Protein AF-0000000069623249 (afdb_homodimer)

pLDDT: mean 71.31, std 28.87, range [22.83, 97.88]

Organism: Araneus ventricosus (NCBI:txid182803)

Structure (mmCIF, N/CA/C/O backbone):
data_AF-0000000069623249-model_v1
#
loop_
_entity.id
_entity.type
_entity.pdbx_description
1 polymer 'Uncharacterized protein'
#
loop_
_atom_site.group_PDB
_atom_site.id
_atom_site.type_symbol
_atom_site.label_atom_id
_atom_site.label_alt_id
_atom_site.label_comp_id
_atom_site.label_asym_id
_atom_site.label_entity_id
_atom_site.label_seq_id
_atom_site.pdbx_PDB_ins_code
_atom_site.Cartn_x
_atom_site.Cartn_y
_atom_site.Cartn_z
_atom_site.occupancy
_atom_site.B_iso_or_equiv
_atom_site.auth_seq_id
_atom_site.auth_comp_id
_atom_site.auth_asym_id
_atom_site.auth_atom_id
_atom_site.pdbx_PDB_model_num
ATOM 1 N N . MET A 1 1 ? 55.562 1.854 -40.156 1 31.22 1 MET A N 1
ATOM 2 C CA . MET A 1 1 ? 55.094 2.484 -38.906 1 31.22 1 MET A CA 1
ATOM 3 C C . MET A 1 1 ? 53.625 2.162 -38.656 1 31.22 1 MET A C 1
ATOM 5 O O . MET A 1 1 ? 52.75 2.725 -39.312 1 31.22 1 MET A O 1
ATOM 9 N N . GLU A 1 2 ? 53.281 0.842 -38.469 1 30.73 2 GLU A N 1
ATOM 10 C CA . GLU A 1 2 ? 52.031 0.085 -38.375 1 30.73 2 GLU A CA 1
ATOM 11 C C . GLU A 1 2 ? 51.25 0.444 -37.125 1 30.73 2 GLU A C 1
ATOM 13 O O . GLU A 1 2 ? 51.781 0.437 -36.031 1 30.73 2 GLU A O 1
ATOM 18 N N . ASN A 1 3 ? 50.312 1.467 -37.281 1 35.5 3 ASN A N 1
ATOM 19 C CA . ASN A 1 3 ? 49.312 2 -36.344 1 35.5 3 ASN A CA 1
ATOM 20 C C . ASN A 1 3 ? 48.5 0.886 -35.688 1 35.5 3 ASN A C 1
ATOM 22 O O . ASN A 1 3 ? 47.719 0.195 -36.375 1 35.5 3 ASN A O 1
ATOM 26 N N . ASP A 1 4 ? 49.125 0.15 -34.781 1 32.22 4 ASP A N 1
ATOM 27 C CA . ASP A 1 4 ? 48.562 -0.946 -34 1 32.22 4 ASP A CA 1
ATOM 28 C C . ASP A 1 4 ? 47.25 -0.519 -33.312 1 32.22 4 ASP A C 1
ATOM 30 O O . ASP A 1 4 ? 47.094 0.647 -32.938 1 32.22 4 ASP A O 1
ATOM 34 N N . SER A 1 5 ? 46.219 -1.369 -33.406 1 32.59 5 SER A N 1
ATOM 35 C CA . SER A 1 5 ? 44.812 -1.66 -33.125 1 32.59 5 SER A CA 1
ATOM 36 C C . SER A 1 5 ? 44.531 -1.728 -31.625 1 32.59 5 SER A C 1
ATOM 38 O O . SER A 1 5 ? 44.781 -2.752 -31 1 32.59 5 SER A O 1
ATOM 40 N N . PHE A 1 6 ? 45.062 -0.836 -30.812 1 35.41 6 PHE A N 1
ATOM 41 C CA . PHE A 1 6 ? 44.875 -1.087 -29.375 1 35.41 6 PHE A CA 1
ATOM 42 C C . PHE A 1 6 ? 43.406 -1.056 -29.016 1 35.41 6 PHE A C 1
ATOM 44 O O . PHE A 1 6 ? 42.812 0.019 -28.906 1 35.41 6 PHE A O 1
ATOM 51 N N . ASP A 1 7 ? 42.531 -1.895 -29.609 1 31.66 7 ASP A N 1
ATOM 52 C CA . ASP A 1 7 ? 41.125 -1.853 -29.281 1 31.66 7 ASP A CA 1
ATOM 53 C C . ASP A 1 7 ? 40.875 -2.297 -27.844 1 31.66 7 ASP A C 1
ATOM 55 O O . ASP A 1 7 ? 40.719 -3.492 -27.562 1 31.66 7 ASP A O 1
ATOM 59 N N . SER A 1 8 ? 41.719 -2.043 -26.844 1 31.53 8 SER A N 1
ATOM 60 C CA . SER A 1 8 ? 41.5 -2.648 -25.547 1 31.53 8 SER A CA 1
ATOM 61 C C . SER A 1 8 ? 40.125 -2.24 -25 1 31.53 8 SER A C 1
ATOM 63 O O . SER A 1 8 ? 39.875 -1.061 -24.734 1 31.53 8 SER A O 1
ATOM 65 N N . SER A 1 9 ? 39.125 -3.004 -25.422 1 29.2 9 SER A N 1
ATOM 66 C CA . SER A 1 9 ? 37.75 -2.971 -24.953 1 29.2 9 SER A CA 1
ATOM 67 C C . SER A 1 9 ? 37.656 -3.121 -23.438 1 29.2 9 SER A C 1
ATOM 69 O O . SER A 1 9 ? 37.969 -4.188 -22.891 1 29.2 9 SER A O 1
ATOM 71 N N . ASN A 1 10 ? 38.188 -2.189 -22.688 1 29.73 10 ASN A N 1
ATOM 72 C CA . ASN A 1 10 ? 38.094 -2.146 -21.219 1 29.73 10 ASN A CA 1
ATOM 73 C C . ASN A 1 10 ? 36.688 -2.459 -20.75 1 29.73 10 ASN A C 1
ATOM 75 O O . ASN A 1 10 ? 35.781 -1.618 -20.859 1 29.73 10 ASN A O 1
ATOM 79 N N . THR A 1 11 ? 36.281 -3.723 -20.922 1 24.5 11 THR A N 1
ATOM 80 C CA . THR A 1 11 ? 35.062 -4.25 -20.375 1 24.5 11 THR A CA 1
ATOM 81 C C . THR A 1 11 ? 34.969 -3.961 -18.875 1 24.5 11 THR A C 1
ATOM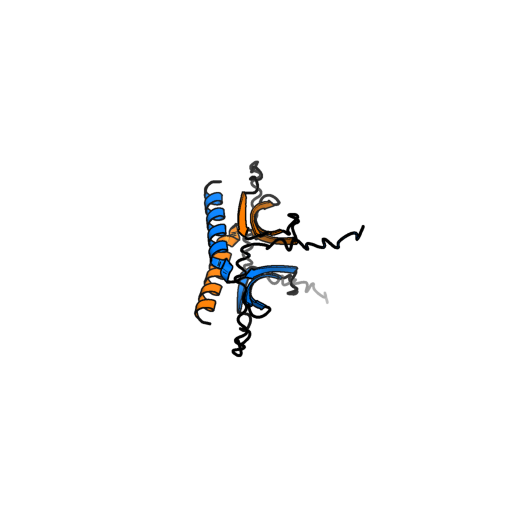 83 O O . THR A 1 11 ? 35.812 -4.426 -18.094 1 24.5 11 THR A O 1
ATOM 86 N N . LYS A 1 12 ? 34.75 -2.705 -18.5 1 28.58 12 LYS A N 1
ATOM 87 C CA . LYS A 1 12 ? 34.5 -2.389 -17.094 1 28.58 12 LYS A CA 1
ATOM 88 C C . LYS A 1 12 ? 33.719 -3.512 -16.422 1 28.58 12 LYS A C 1
ATOM 90 O O . LYS A 1 12 ? 32.625 -3.889 -16.875 1 28.58 12 LYS A O 1
ATOM 95 N N . LYS A 1 13 ? 34.375 -4.504 -15.875 1 25.48 13 LYS A N 1
ATOM 96 C CA . LYS A 1 13 ? 33.875 -5.617 -15.078 1 25.48 13 LYS A CA 1
ATOM 97 C C . LYS A 1 13 ? 32.906 -5.133 -14.023 1 25.48 13 LYS A C 1
ATOM 99 O O . LYS A 1 13 ? 33.25 -4.336 -13.148 1 25.48 13 LYS A O 1
ATOM 104 N N . ARG A 1 14 ? 31.812 -4.738 -14.492 1 25.59 14 ARG A N 1
ATOM 105 C CA . ARG A 1 14 ? 30.734 -4.332 -13.586 1 25.59 14 ARG A CA 1
ATOM 106 C C . ARG A 1 14 ? 30.562 -5.34 -12.461 1 25.59 14 ARG A C 1
ATOM 108 O O . ARG A 1 14 ? 30.469 -6.547 -12.703 1 25.59 14 ARG A O 1
ATOM 115 N N . LYS A 1 15 ? 31.172 -5.043 -11.414 1 24.05 15 LYS A N 1
ATOM 116 C CA . LYS A 1 15 ? 31.188 -5.82 -10.172 1 24.05 15 LYS A CA 1
ATOM 117 C C . LYS A 1 15 ? 29.844 -6.492 -9.922 1 24.05 15 LYS A C 1
ATOM 119 O O . LYS A 1 15 ? 28.859 -6.176 -10.586 1 24.05 15 LYS A O 1
ATOM 124 N N . PHE A 1 16 ? 29.5 -6.617 -8.57 1 22.83 16 PHE A N 1
ATOM 125 C CA . PHE A 1 16 ? 28.844 -7.625 -7.746 1 22.83 16 PHE A CA 1
ATOM 126 C C . PHE A 1 16 ? 27.328 -7.516 -7.852 1 22.83 16 PHE A C 1
ATOM 128 O O . PHE A 1 16 ? 26.719 -6.664 -7.203 1 22.83 16 PHE A O 1
ATOM 135 N N . HIS A 1 17 ? 26.797 -7.359 -9.055 1 25.7 17 HIS A N 1
ATOM 136 C CA . HIS A 1 17 ? 25.344 -7.238 -9.109 1 25.7 17 HIS A CA 1
ATOM 137 C C . HIS A 1 17 ? 24.672 -8.508 -8.602 1 25.7 17 HIS A C 1
ATOM 139 O O . HIS A 1 17 ? 24.859 -9.586 -9.164 1 25.7 17 HIS A O 1
ATOM 145 N N . LEU A 1 18 ? 24.734 -8.695 -7.27 1 24.3 18 LEU A N 1
ATOM 146 C CA . LEU A 1 18 ? 23.969 -9.859 -6.805 1 24.3 18 LEU A CA 1
ATOM 147 C C . LEU A 1 18 ? 22.562 -9.852 -7.375 1 24.3 18 LEU A C 1
ATOM 149 O O . LEU A 1 18 ? 21.797 -8.922 -7.129 1 24.3 18 LEU A O 1
ATOM 153 N N . ASP A 1 19 ? 22.406 -10.203 -8.57 1 25.11 19 ASP A N 1
ATOM 154 C CA . ASP A 1 19 ? 21.125 -10.438 -9.234 1 25.11 19 ASP A CA 1
ATOM 155 C C . ASP A 1 19 ? 20.422 -11.68 -8.672 1 25.11 19 ASP A C 1
ATOM 157 O O . ASP A 1 19 ? 20.891 -12.805 -8.875 1 25.11 19 ASP A O 1
ATOM 161 N N . LEU A 1 20 ? 19.875 -11.508 -7.516 1 27.08 20 LEU A N 1
ATOM 162 C CA . LEU A 1 20 ? 19.141 -12.586 -6.879 1 27.08 20 LEU A CA 1
ATOM 163 C C . LEU A 1 20 ? 18.016 -13.078 -7.781 1 27.08 20 LEU A C 1
ATOM 165 O O . LEU A 1 20 ? 17.234 -13.961 -7.395 1 27.08 20 LEU A O 1
ATOM 169 N N . SER A 1 21 ? 17.906 -12.461 -8.867 1 25.97 21 SER A N 1
ATOM 170 C CA . SER A 1 21 ? 16.781 -12.844 -9.727 1 25.97 21 SER A CA 1
ATOM 171 C C . SER A 1 21 ? 17.078 -14.156 -10.445 1 25.97 21 SER A C 1
ATOM 173 O O . SER A 1 21 ? 16.422 -14.469 -11.453 1 25.97 21 SER A O 1
ATOM 175 N N . LYS A 1 22 ? 18.094 -14.852 -10.109 1 29.69 22 LYS A N 1
ATOM 176 C CA . LYS A 1 22 ? 18.188 -16.078 -10.906 1 29.69 22 LYS A CA 1
ATOM 177 C C . LYS A 1 22 ? 16.906 -16.891 -10.82 1 29.69 22 LYS A C 1
ATOM 179 O O . LYS A 1 22 ? 16.484 -17.281 -9.734 1 29.69 22 LYS A O 1
ATOM 184 N N . GLU A 1 23 ? 16.047 -16.547 -11.727 1 29.08 23 GLU A N 1
ATOM 185 C CA . GLU A 1 23 ? 14.836 -17.281 -12.094 1 29.08 23 GLU A CA 1
ATOM 186 C C . GLU A 1 23 ? 15.148 -18.734 -12.398 1 29.08 23 GLU A C 1
ATOM 188 O O . GLU A 1 23 ? 15.961 -19.031 -13.273 1 29.08 23 GLU A O 1
ATOM 193 N N . SER A 1 24 ? 15.469 -19.562 -11.469 1 29.97 24 SER A N 1
ATOM 194 C CA . SER A 1 24 ? 15.469 -20.969 -11.82 1 29.97 24 SER A CA 1
ATOM 195 C C . SER A 1 24 ? 14.227 -21.344 -12.633 1 29.97 24 SER A C 1
ATOM 197 O O . SER A 1 24 ? 13.133 -20.859 -12.344 1 29.97 24 SER A O 1
ATOM 199 N N . ASP A 1 25 ? 14.258 -21.781 -13.844 1 31.52 25 ASP A N 1
ATOM 200 C CA . ASP A 1 25 ? 13.367 -22.359 -14.844 1 31.52 25 ASP A CA 1
ATOM 201 C C . ASP A 1 25 ? 12.531 -23.484 -14.242 1 31.52 25 ASP A C 1
ATOM 203 O O . ASP A 1 25 ? 11.953 -24.297 -14.969 1 31.52 25 ASP A O 1
ATOM 207 N N . ALA A 1 26 ? 12.812 -24.188 -13.148 1 34.12 26 ALA A N 1
ATOM 208 C CA . ALA A 1 26 ? 11.977 -25.328 -12.836 1 34.12 26 ALA A CA 1
ATOM 209 C C . ALA A 1 26 ? 10.5 -25 -13.008 1 34.12 26 ALA A C 1
ATOM 211 O O . ALA A 1 26 ? 9.992 -24.047 -12.398 1 34.12 26 ALA A O 1
ATOM 212 N N . ALA A 1 27 ? 9.883 -25.203 -14.219 1 33.81 27 ALA A N 1
ATOM 213 C CA . ALA A 1 27 ? 8.578 -25.234 -14.875 1 33.81 27 ALA A CA 1
ATOM 214 C C . ALA A 1 27 ? 7.531 -25.875 -13.969 1 33.81 27 ALA A C 1
ATOM 216 O O . ALA A 1 27 ? 7.078 -26.984 -14.234 1 33.81 27 ALA A O 1
ATOM 217 N N . THR A 1 28 ? 7.785 -26.406 -12.797 1 36.94 28 THR A N 1
ATOM 218 C CA . THR A 1 28 ? 6.637 -26.984 -12.109 1 36.94 28 THR A CA 1
ATOM 219 C C . THR A 1 28 ? 5.379 -26.156 -12.375 1 36.94 28 THR A C 1
ATOM 221 O O . THR A 1 28 ? 5.441 -24.938 -12.477 1 36.94 28 THR A O 1
ATOM 224 N N . SER A 1 29 ? 4.254 -26.781 -13.078 1 38.5 29 SER A N 1
ATOM 225 C CA . SER A 1 29 ? 2.93 -26.25 -13.391 1 38.5 29 SER A CA 1
ATOM 226 C C . SER A 1 29 ? 2.514 -25.188 -12.383 1 38.5 29 SER A C 1
ATOM 228 O O . SER A 1 29 ? 2.115 -25.5 -11.258 1 38.5 29 SER A O 1
ATOM 230 N N . SER A 1 30 ? 3.18 -24.344 -12 1 43.03 30 SER A N 1
ATOM 231 C CA . SER A 1 30 ? 2.957 -23.312 -10.984 1 43.03 30 SER A CA 1
ATOM 232 C C . SER A 1 30 ? 1.59 -22.656 -11.148 1 43.03 30 SER A C 1
ATOM 234 O O . SER A 1 30 ? 1.33 -22 -12.156 1 43.03 30 SER A O 1
ATOM 236 N N . LYS A 1 31 ? 0.492 -23.375 -10.977 1 47 31 LYS A N 1
ATOM 237 C CA . LYS A 1 31 ? -0.883 -22.875 -10.969 1 47 31 LYS A CA 1
ATOM 238 C C . LYS A 1 31 ? -0.933 -21.391 -10.648 1 47 31 LYS A C 1
ATOM 240 O O . LYS A 1 31 ? -0.375 -20.953 -9.641 1 47 31 LYS A O 1
ATOM 245 N N . LEU A 1 32 ? -0.833 -20.641 -11.727 1 50.91 32 LEU A N 1
ATOM 246 C CA . LEU A 1 32 ? -1.169 -19.234 -11.539 1 50.91 32 LEU A CA 1
ATOM 247 C C . LEU A 1 32 ? -2.182 -19.062 -10.406 1 50.91 32 LEU A C 1
ATOM 249 O O . LEU A 1 32 ? -3.256 -19.672 -10.438 1 50.91 32 LEU A O 1
ATOM 253 N N . ALA A 1 33 ? -1.732 -19.047 -9.242 1 54.19 33 ALA A N 1
ATOM 254 C CA . ALA A 1 33 ? -2.66 -18.844 -8.125 1 54.19 33 ALA A CA 1
ATOM 255 C C . ALA A 1 33 ? -3.766 -17.859 -8.5 1 54.19 33 ALA A C 1
ATOM 257 O O . ALA A 1 33 ? -3.525 -16.906 -9.227 1 54.19 33 ALA A O 1
ATOM 258 N N . THR A 1 34 ? -4.984 -18.406 -8.672 1 67.19 34 THR A N 1
ATOM 259 C CA . THR A 1 34 ? -6.148 -17.516 -8.695 1 67.19 34 THR A CA 1
ATOM 260 C C . THR A 1 34 ? -5.906 -16.281 -7.844 1 67.19 34 THR A C 1
ATOM 262 O O . THR A 1 34 ? -5.383 -16.375 -6.73 1 67.19 34 THR A O 1
ATOM 265 N N . PRO A 1 35 ? -6.047 -15.07 -8.586 1 77.12 35 PRO A N 1
ATOM 266 C CA . PRO A 1 35 ? -5.934 -13.875 -7.758 1 77.12 35 PRO A CA 1
ATOM 267 C C . PRO A 1 35 ? -6.777 -13.953 -6.484 1 77.12 35 PRO A C 1
ATOM 269 O O . PRO A 1 35 ? -7.875 -14.508 -6.504 1 77.12 35 PRO A O 1
ATOM 272 N N . TYR A 1 36 ? -6.199 -13.734 -5.426 1 89.38 36 TYR A N 1
ATOM 273 C CA . TYR A 1 36 ? -6.84 -13.586 -4.125 1 89.38 36 TYR A CA 1
ATOM 274 C C . TYR A 1 36 ? -6.988 -12.109 -3.76 1 89.38 36 TYR A C 1
ATOM 276 O O . TYR A 1 36 ? -6 -11.375 -3.721 1 89.38 36 TYR A O 1
ATOM 284 N N . SER A 1 37 ? -8.227 -11.625 -3.615 1 91.81 37 SER A N 1
ATOM 285 C CA . SER A 1 37 ? -8.492 -10.219 -3.365 1 91.81 37 SER A CA 1
ATOM 286 C C . SER A 1 37 ? -9.062 -10 -1.966 1 91.81 37 SER A C 1
ATOM 288 O O . SER A 1 37 ? -9.867 -10.797 -1.485 1 91.81 37 SER A O 1
ATOM 290 N N . VAL A 1 38 ? -8.539 -9 -1.334 1 94 38 VAL A N 1
ATOM 291 C CA . VAL A 1 38 ? -9.062 -8.508 -0.065 1 94 38 VAL A CA 1
ATOM 292 C C . VAL A 1 38 ? -9.531 -7.066 -0.225 1 94 38 VAL A C 1
ATOM 294 O O . VAL A 1 38 ? -8.727 -6.176 -0.513 1 94 38 VAL A O 1
ATOM 297 N N . TYR A 1 39 ? -10.852 -6.812 -0.044 1 92.19 39 TYR A N 1
ATOM 298 C CA . TYR A 1 39 ? -11.383 -5.457 -0.155 1 92.19 39 TYR A CA 1
ATOM 299 C C . TYR A 1 39 ? -11.25 -4.711 1.165 1 92.19 39 TYR A C 1
ATOM 301 O O . TYR A 1 39 ? -11.695 -5.191 2.209 1 92.19 39 TYR A O 1
ATOM 309 N N . ILE A 1 40 ? -10.578 -3.467 1.049 1 91.62 40 ILE A N 1
ATOM 310 C CA . ILE A 1 40 ? -10.289 -2.768 2.297 1 91.62 40 ILE A CA 1
ATOM 311 C C . ILE A 1 40 ? -11.039 -1.436 2.326 1 91.62 40 ILE A C 1
ATOM 313 O O . ILE A 1 40 ? -10.805 -0.605 3.207 1 91.62 40 ILE A O 1
ATOM 317 N N . GLY A 1 41 ? -11.781 -1.08 1.359 1 88.5 41 GLY A N 1
ATOM 318 C CA . GLY A 1 41 ? -12.594 0.125 1.265 1 88.5 41 GLY A CA 1
ATOM 319 C C . GLY A 1 41 ? -13.32 0.252 -0.06 1 88.5 41 GLY A C 1
ATOM 320 O O . GLY A 1 41 ? -13.148 -0.583 -0.951 1 88.5 41 GLY A O 1
ATOM 321 N N . LYS A 1 42 ? -14.109 1.236 -0.088 1 88.88 42 LYS A N 1
ATOM 322 C CA . LYS A 1 42 ? -14.844 1.479 -1.327 1 88.88 42 LYS A CA 1
ATOM 323 C C . LYS A 1 42 ? -13.891 1.695 -2.498 1 88.88 42 LYS A C 1
ATOM 325 O O . LYS A 1 42 ? -13.133 2.67 -2.518 1 88.88 42 LYS A O 1
ATOM 330 N N . GLY A 1 43 ? -13.938 0.748 -3.41 1 90.31 43 GLY A N 1
ATOM 331 C CA . GLY A 1 43 ? -13.133 0.844 -4.617 1 90.31 43 GLY A CA 1
ATOM 332 C C . GLY A 1 43 ? -11.664 0.544 -4.383 1 90.31 43 GLY A C 1
ATOM 333 O O . GLY A 1 43 ? -10.82 0.852 -5.227 1 90.31 43 GLY A O 1
ATOM 334 N N . VAL A 1 44 ? -11.328 0.044 -3.154 1 93.25 44 VAL A N 1
ATOM 335 C CA . VAL A 1 44 ? -9.93 -0.25 -2.859 1 93.25 44 VAL A CA 1
ATOM 336 C C . VAL A 1 44 ? -9.781 -1.718 -2.463 1 93.25 44 VAL A C 1
ATOM 338 O O . VAL A 1 44 ? -10.477 -2.197 -1.565 1 93.25 44 VAL A O 1
ATOM 341 N N . CYS A 1 45 ? -8.859 -2.357 -3.15 1 94.19 45 CYS A N 1
ATOM 342 C CA . CYS A 1 45 ? -8.641 -3.779 -2.912 1 94.19 45 CYS A CA 1
ATOM 343 C C . CYS A 1 45 ? -7.152 -4.102 -2.895 1 94.19 45 CYS A C 1
ATOM 345 O O . CYS A 1 45 ? -6.363 -3.465 -3.598 1 94.19 45 CYS A O 1
ATOM 347 N N . LEU A 1 46 ? -6.785 -5 -1.991 1 95.44 46 LEU A N 1
ATOM 348 C CA . LEU A 1 46 ? -5.5 -5.691 -2.059 1 95.44 46 LEU A CA 1
ATOM 349 C C . LEU A 1 46 ? -5.621 -6.984 -2.855 1 95.44 46 LEU A C 1
ATOM 351 O O . LEU A 1 46 ? -6.59 -7.73 -2.699 1 95.44 46 LEU A O 1
ATOM 355 N N . GLU A 1 47 ? -4.727 -7.191 -3.723 1 93.5 47 GLU A N 1
ATOM 356 C CA . GLU A 1 47 ? -4.816 -8.375 -4.57 1 93.5 47 GLU A CA 1
ATOM 357 C C . GLU A 1 47 ? -3.469 -9.086 -4.668 1 93.5 47 GLU A C 1
ATOM 359 O O . GLU A 1 47 ? -2.436 -8.445 -4.867 1 93.5 47 GLU A O 1
ATOM 364 N N . LEU A 1 48 ? -3.537 -10.352 -4.453 1 93.19 48 LEU A N 1
ATOM 365 C CA . LEU A 1 48 ? -2.4 -11.203 -4.781 1 93.19 48 LEU A CA 1
ATOM 366 C C . LEU A 1 48 ? -2.49 -11.703 -6.219 1 93.19 48 LEU A C 1
ATOM 368 O O . LEU A 1 48 ? -3.494 -12.297 -6.609 1 93.19 48 LEU A O 1
ATOM 372 N N . LYS A 1 49 ? -1.467 -11.391 -6.938 1 87.56 49 LYS A N 1
ATOM 373 C CA . LYS A 1 49 ? -1.521 -11.805 -8.336 1 87.56 49 LYS A CA 1
ATOM 374 C C . LYS A 1 49 ? -0.172 -12.344 -8.805 1 87.56 49 LYS A C 1
ATOM 376 O O . LYS A 1 49 ? 0.874 -11.945 -8.289 1 87.56 49 LYS A O 1
ATOM 381 N N . ASP A 1 50 ? -0.32 -13.133 -9.75 1 86.12 50 ASP A N 1
ATOM 382 C CA . ASP A 1 50 ? 0.868 -13.656 -10.422 1 86.12 50 ASP A CA 1
ATOM 383 C C . ASP A 1 50 ? 1.199 -12.836 -11.664 1 86.12 50 ASP A C 1
ATOM 385 O O . ASP A 1 50 ? 0.315 -12.531 -12.469 1 86.12 50 ASP A O 1
ATOM 389 N N . PHE A 1 51 ? 2.387 -12.383 -11.641 1 78.56 51 PHE A N 1
ATOM 390 C CA . PHE A 1 51 ? 2.873 -11.672 -12.812 1 78.56 51 PHE A CA 1
ATOM 391 C C . PHE A 1 51 ? 4.266 -12.156 -13.203 1 78.56 51 PHE A C 1
ATOM 393 O O . PHE A 1 51 ? 5.227 -11.961 -12.453 1 78.56 51 PHE A O 1
ATOM 400 N N . ARG A 1 52 ? 4.352 -12.797 -14.414 1 77.5 52 ARG A N 1
ATOM 401 C CA . ARG A 1 52 ? 5.609 -13.305 -14.953 1 77.5 52 ARG A CA 1
ATOM 402 C C . ARG A 1 52 ? 6.297 -14.234 -13.961 1 77.5 52 ARG A C 1
ATOM 404 O O . ARG A 1 52 ? 7.48 -14.07 -13.656 1 77.5 52 ARG A O 1
ATOM 411 N N . LYS A 1 53 ? 5.551 -15.078 -13.305 1 81.06 53 LYS A N 1
ATOM 412 C CA . LYS A 1 53 ? 6.027 -16.156 -12.43 1 81.06 53 LYS A CA 1
ATOM 413 C C . LYS A 1 53 ? 6.457 -15.602 -11.07 1 81.06 53 LYS A C 1
ATOM 415 O O . LYS A 1 53 ? 7.281 -16.203 -10.383 1 81.06 53 LYS A O 1
ATOM 420 N N . SER A 1 54 ? 6.125 -14.445 -10.852 1 86.75 54 SER A N 1
ATOM 421 C CA . SER A 1 54 ? 6.359 -13.867 -9.531 1 86.75 54 SER A CA 1
ATOM 422 C C . SER A 1 54 ? 5.062 -13.391 -8.898 1 86.75 54 SER A C 1
ATOM 424 O O . SER A 1 54 ? 4.129 -13 -9.602 1 86.75 54 SER A O 1
ATOM 426 N N . LEU A 1 55 ? 5.074 -13.508 -7.605 1 90.88 55 LEU A N 1
ATOM 427 C CA . LEU A 1 55 ? 3.887 -13.109 -6.863 1 90.88 55 LEU A CA 1
ATOM 428 C C . LEU A 1 55 ? 4 -11.664 -6.395 1 90.88 55 LEU A C 1
ATOM 430 O O . LEU A 1 55 ? 5.055 -11.25 -5.902 1 90.88 55 LEU A O 1
ATOM 434 N N . TYR A 1 56 ? 2.926 -10.945 -6.641 1 93.25 56 TYR A N 1
ATOM 435 C CA . TYR A 1 56 ? 2.896 -9.539 -6.258 1 93.25 56 TYR A CA 1
ATOM 436 C C . TYR A 1 56 ? 1.687 -9.234 -5.379 1 93.25 56 TYR A C 1
ATOM 438 O O . TYR A 1 56 ? 0.625 -9.844 -5.547 1 93.25 56 TYR A O 1
ATOM 446 N N . LEU A 1 57 ? 1.924 -8.398 -4.465 1 94.88 57 LEU A N 1
ATOM 447 C CA . LEU A 1 57 ? 0.836 -7.711 -3.777 1 94.88 57 LEU A CA 1
ATOM 448 C C . LEU A 1 57 ? 0.468 -6.418 -4.5 1 94.88 57 LEU A C 1
ATOM 450 O O . LEU A 1 57 ? 1.307 -5.527 -4.652 1 94.88 57 LEU A O 1
ATOM 454 N N . GLY A 1 58 ? -0.765 -6.348 -4.965 1 95.81 58 GLY A N 1
ATOM 455 C CA . GLY A 1 58 ? -1.265 -5.156 -5.633 1 95.81 58 GLY A CA 1
ATOM 456 C C . GLY A 1 58 ? -2.256 -4.375 -4.797 1 95.81 58 GLY A C 1
ATOM 457 O O . GLY A 1 58 ? -3.094 -4.957 -4.105 1 95.81 58 GLY A O 1
ATOM 458 N N . PHE A 1 59 ? -2.039 -3.055 -4.781 1 96.06 59 PHE A N 1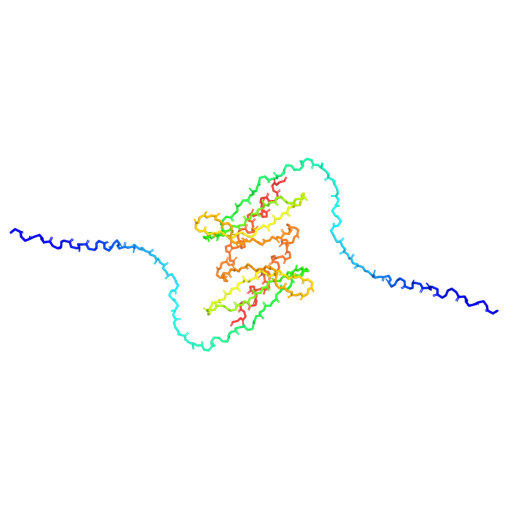
ATOM 459 C CA . PHE A 1 59 ? -3.062 -2.107 -4.355 1 96.06 59 PHE A CA 1
ATOM 460 C C . PHE A 1 59 ? -3.863 -1.6 -5.547 1 96.06 59 PHE A C 1
ATOM 462 O O . PHE A 1 59 ? -3.299 -1.034 -6.488 1 96.06 59 PHE A O 1
ATOM 469 N N . ILE A 1 60 ? -5.164 -1.815 -5.5 1 95.12 60 ILE A N 1
ATOM 470 C CA . ILE A 1 60 ? -5.984 -1.471 -6.656 1 95.12 60 ILE A CA 1
ATOM 471 C C . ILE A 1 60 ? -7.074 -0.488 -6.242 1 95.12 60 ILE A C 1
ATOM 473 O O . ILE A 1 60 ? -7.727 -0.674 -5.215 1 95.12 60 ILE A O 1
ATOM 477 N N . LYS A 1 61 ? -7.184 0.508 -7.02 1 95.69 61 LYS A N 1
ATOM 478 C CA . LYS A 1 61 ? -8.281 1.457 -6.875 1 95.69 61 LYS A CA 1
ATOM 479 C C . LYS A 1 61 ? -9.195 1.427 -8.094 1 95.69 61 LYS A C 1
ATOM 481 O O . LYS A 1 61 ? -8.727 1.529 -9.234 1 95.69 61 LYS A O 1
ATOM 486 N N . THR A 1 62 ? -10.406 1.25 -7.801 1 93.75 62 THR A N 1
ATOM 487 C CA . THR A 1 62 ? -11.391 1.226 -8.875 1 93.75 62 THR A CA 1
ATOM 488 C C . THR A 1 62 ? -12.422 2.336 -8.695 1 93.75 62 THR A C 1
ATOM 490 O O . THR A 1 62 ? -12.539 2.904 -7.605 1 93.75 62 THR A O 1
ATOM 493 N N . ASN A 1 63 ? -12.992 2.703 -9.797 1 92.5 63 ASN A N 1
ATOM 494 C CA . ASN A 1 63 ? -14.117 3.635 -9.703 1 92.5 63 ASN A CA 1
ATOM 495 C C . ASN A 1 63 ? -15.438 2.902 -9.508 1 92.5 63 ASN A C 1
ATOM 497 O O . ASN A 1 63 ? -15.453 1.688 -9.305 1 92.5 63 ASN A O 1
ATOM 501 N N . GLU A 1 64 ? -16.5 3.629 -9.602 1 91.94 64 GLU A N 1
ATOM 502 C CA . GLU A 1 64 ? -17.844 3.092 -9.344 1 91.94 64 GLU A CA 1
ATOM 503 C C . GLU A 1 64 ? -18.219 2.061 -10.398 1 91.94 64 GLU A C 1
ATOM 505 O O . GLU A 1 64 ? -19.016 1.159 -10.133 1 91.94 64 GLU A O 1
ATOM 510 N N . LYS A 1 65 ? -17.672 2.143 -11.555 1 93.12 65 LYS A N 1
ATOM 511 C CA . LYS A 1 65 ? -17.953 1.206 -12.641 1 93.12 65 LYS A CA 1
ATOM 512 C C . LYS A 1 65 ? -16.969 0.044 -12.633 1 93.12 65 LYS A C 1
ATOM 514 O O . LYS A 1 65 ? -16.828 -0.668 -13.625 1 93.12 65 LYS A O 1
ATOM 519 N N . SER A 1 66 ? -16.109 -0.018 -11.539 1 88.31 66 SER A N 1
ATOM 520 C CA . SER A 1 66 ? -15.148 -1.092 -11.32 1 88.31 66 SER A CA 1
ATOM 521 C C . SER A 1 66 ? -14 -1.013 -12.312 1 88.31 66 SER A C 1
ATOM 523 O O . SER A 1 66 ? -13.328 -2.016 -12.578 1 88.31 66 SER A O 1
ATOM 525 N N . GLU A 1 67 ? -13.875 0.156 -12.867 1 95.12 67 GLU A N 1
ATOM 526 C CA . GLU A 1 67 ? -12.695 0.368 -13.695 1 95.12 67 GLU A CA 1
ATOM 527 C C . GLU A 1 67 ? -11.469 0.662 -12.836 1 95.12 67 GLU A C 1
ATOM 529 O O . GLU A 1 67 ? -11.531 1.46 -11.898 1 95.12 67 GLU A O 1
ATOM 534 N N . ILE A 1 68 ? -10.445 0.018 -13.219 1 93.88 68 ILE A N 1
ATOM 535 C CA . ILE A 1 68 ? -9.227 0.233 -12.445 1 93.88 68 ILE A CA 1
ATOM 536 C C . ILE A 1 68 ? -8.672 1.623 -12.742 1 93.88 68 ILE A C 1
ATOM 538 O O . ILE A 1 68 ? -8.367 1.947 -13.898 1 93.88 68 ILE A O 1
ATOM 542 N N . LYS A 1 69 ? -8.531 2.457 -11.734 1 95.06 69 LYS A N 1
ATOM 543 C CA . LYS A 1 69 ? -8 3.814 -11.852 1 95.06 69 LYS A CA 1
ATOM 544 C C . LYS A 1 69 ? -6.523 3.867 -11.477 1 95.06 69 LYS A C 1
ATOM 546 O O . LYS A 1 69 ? -5.781 4.719 -11.977 1 95.06 69 LYS A O 1
ATOM 551 N N . ASN A 1 70 ? -6.195 3.016 -10.578 1 95.06 70 ASN A N 1
ATOM 552 C CA . ASN A 1 70 ? -4.82 2.998 -10.086 1 95.06 70 ASN A CA 1
ATOM 553 C C . ASN A 1 70 ? -4.43 1.618 -9.57 1 95.06 70 ASN A C 1
ATOM 555 O O . ASN A 1 70 ? -5.273 0.877 -9.062 1 95.06 70 ASN A O 1
ATOM 559 N N . ARG A 1 71 ? -3.193 1.354 -9.82 1 94.31 71 ARG A N 1
ATOM 560 C CA . ARG A 1 71 ? -2.607 0.122 -9.305 1 94.31 71 ARG A CA 1
ATOM 561 C C . ARG A 1 71 ? -1.184 0.357 -8.812 1 94.31 71 ARG A C 1
ATOM 563 O O . ARG A 1 71 ? -0.403 1.054 -9.461 1 94.31 71 ARG A O 1
ATOM 570 N N . PHE A 1 72 ? -0.858 -0.141 -7.699 1 95.5 72 PHE A N 1
ATOM 571 C CA . PHE A 1 72 ? 0.479 -0.105 -7.117 1 95.5 72 PHE A CA 1
ATOM 572 C C . PHE A 1 72 ? 0.913 -1.495 -6.672 1 95.5 72 PHE A C 1
ATOM 574 O O . PHE A 1 72 ? 0.262 -2.111 -5.824 1 95.5 72 PHE A O 1
ATOM 581 N N . ASN A 1 73 ? 1.967 -1.958 -7.219 1 92.25 73 ASN A N 1
ATOM 582 C CA . ASN A 1 73 ? 2.365 -3.338 -6.969 1 92.25 73 ASN A CA 1
ATOM 583 C C . ASN A 1 73 ? 3.705 -3.41 -6.238 1 92.25 73 ASN A C 1
ATOM 585 O O . ASN A 1 73 ? 4.613 -2.627 -6.52 1 92.25 73 ASN A O 1
ATOM 589 N N . PHE A 1 74 ? 3.764 -4.438 -5.34 1 91.31 74 PHE A N 1
ATOM 590 C CA . PHE A 1 74 ? 4.969 -4.859 -4.633 1 91.31 74 PHE A CA 1
ATOM 591 C C . PHE A 1 74 ? 5.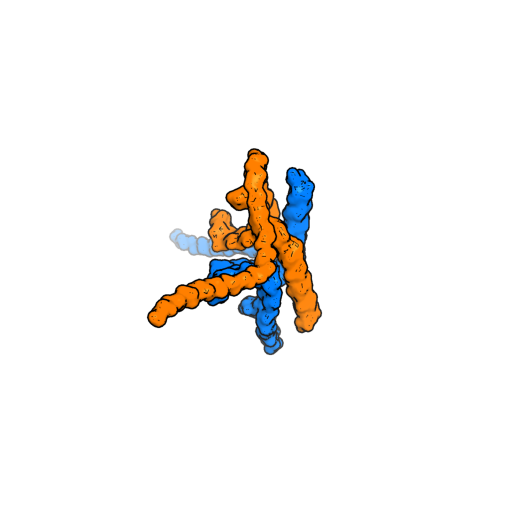211 -6.352 -4.824 1 91.31 74 PHE A C 1
ATOM 593 O O . PHE A 1 74 ? 4.266 -7.145 -4.852 1 91.31 74 PHE A O 1
ATOM 600 N N . HIS A 1 75 ? 6.512 -6.59 -5.074 1 92.44 75 HIS A N 1
ATOM 601 C CA . HIS A 1 75 ? 6.805 -8.008 -4.934 1 92.44 75 HIS A CA 1
ATOM 602 C C . HIS A 1 75 ? 6.438 -8.516 -3.539 1 92.44 75 HIS A C 1
ATOM 604 O O . HIS A 1 75 ? 6.645 -7.809 -2.547 1 92.44 75 HIS A O 1
ATOM 610 N N . VAL A 1 76 ? 5.992 -9.727 -3.396 1 93.94 76 VAL A N 1
ATOM 611 C CA . VAL A 1 76 ? 5.508 -10.25 -2.125 1 93.94 76 VAL A CA 1
ATOM 612 C C . VAL A 1 76 ? 6.648 -10.289 -1.113 1 93.94 76 VAL A C 1
ATOM 614 O O . VAL A 1 76 ? 6.426 -10.148 0.091 1 93.94 76 VAL A O 1
ATOM 617 N N . ASP A 1 77 ? 7.836 -10.406 -1.604 1 92.31 77 ASP A N 1
ATOM 618 C CA . ASP A 1 77 ? 9.008 -10.477 -0.734 1 92.31 77 ASP A CA 1
ATOM 619 C C . ASP A 1 77 ? 9.242 -9.141 -0.023 1 92.31 77 ASP A C 1
ATOM 621 O O . ASP A 1 77 ? 9.992 -9.078 0.952 1 92.31 77 ASP A O 1
ATOM 625 N N . GLN A 1 78 ? 8.602 -8.148 -0.472 1 94.06 78 GLN A N 1
ATOM 626 C CA . GLN A 1 78 ? 8.812 -6.824 0.094 1 94.06 78 GLN A CA 1
ATOM 627 C C . GLN A 1 78 ? 7.801 -6.527 1.199 1 94.06 78 GLN A C 1
ATOM 629 O O . GLN A 1 78 ? 7.875 -5.488 1.854 1 94.06 78 GLN A O 1
ATOM 634 N N . ILE A 1 79 ? 6.934 -7.398 1.505 1 96.19 79 ILE A N 1
ATOM 635 C CA . ILE A 1 79 ? 5.859 -7.16 2.463 1 96.19 79 ILE A CA 1
ATOM 636 C C . ILE A 1 79 ? 6.453 -6.875 3.842 1 96.19 79 ILE A C 1
ATOM 638 O O . ILE A 1 79 ? 6.039 -5.93 4.516 1 96.19 79 ILE A O 1
ATOM 642 N N . PRO A 1 80 ? 7.473 -7.598 4.266 1 96.06 80 PRO A N 1
ATOM 643 C CA . PRO A 1 80 ? 8.031 -7.277 5.582 1 96.06 80 PRO A CA 1
ATOM 644 C C . PRO A 1 80 ? 8.586 -5.855 5.656 1 96.06 80 PRO A C 1
ATOM 646 O O . PRO A 1 80 ? 8.391 -5.16 6.656 1 96.06 80 PRO A O 1
ATOM 649 N N . VAL A 1 81 ? 9.281 -5.43 4.637 1 96.31 81 VAL A N 1
ATOM 650 C CA . VAL A 1 81 ? 9.836 -4.082 4.613 1 96.31 81 VAL A CA 1
ATOM 651 C C . VAL A 1 81 ? 8.711 -3.055 4.562 1 96.31 81 VAL A C 1
ATOM 653 O O . VAL A 1 81 ? 8.789 -2.002 5.199 1 96.31 81 VAL A O 1
ATOM 656 N N . LEU A 1 82 ? 7.695 -3.334 3.807 1 96.81 82 LEU A N 1
ATOM 657 C CA . LEU A 1 82 ? 6.504 -2.492 3.752 1 96.81 82 LEU A CA 1
ATOM 658 C C . LEU A 1 82 ? 5.906 -2.309 5.145 1 96.81 82 LEU A C 1
ATOM 660 O O . LEU A 1 82 ? 5.621 -1.182 5.555 1 96.81 82 LEU A O 1
ATOM 664 N N . LEU A 1 83 ? 5.73 -3.369 5.859 1 97.88 83 LEU A N 1
ATOM 665 C CA . LEU A 1 83 ? 5.145 -3.33 7.195 1 97.88 83 LEU A CA 1
ATOM 666 C C . LEU A 1 83 ? 6.023 -2.527 8.148 1 97.88 83 LEU A C 1
ATOM 668 O O . LEU A 1 83 ? 5.512 -1.767 8.977 1 97.88 83 LEU A O 1
ATOM 672 N N . GLU A 1 84 ? 7.293 -2.707 8.008 1 96.69 84 GLU A N 1
ATOM 673 C CA . GLU A 1 84 ? 8.219 -1.912 8.812 1 96.69 84 GLU A CA 1
ATOM 674 C C . GLU A 1 84 ? 8.07 -0.423 8.516 1 96.69 84 GLU A C 1
ATOM 676 O O . GLU A 1 84 ? 8.039 0.401 9.43 1 96.69 84 GLU A O 1
ATOM 681 N N . GLY A 1 85 ? 8.008 -0.096 7.234 1 96.12 85 GLY A N 1
ATOM 682 C CA . GLY A 1 85 ? 7.797 1.29 6.848 1 96.12 85 GLY A CA 1
ATOM 683 C C . GLY A 1 85 ? 6.523 1.884 7.418 1 96.12 85 GLY A C 1
ATOM 684 O O . GLY A 1 85 ? 6.527 3.012 7.918 1 96.12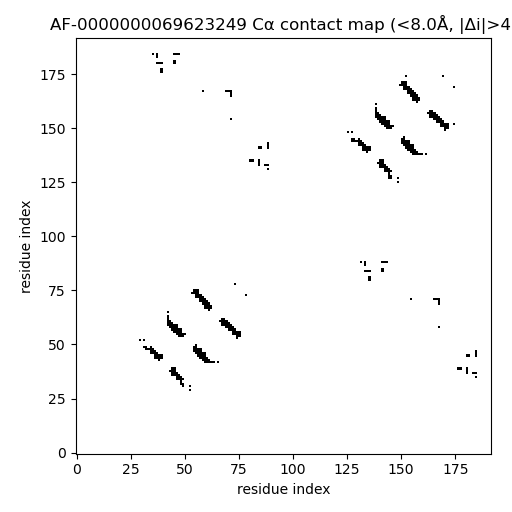 85 GLY A O 1
ATOM 685 N N . ILE A 1 86 ? 5.449 1.099 7.367 1 97 86 ILE A N 1
ATOM 686 C CA . ILE A 1 86 ? 4.172 1.564 7.895 1 97 86 ILE A CA 1
ATOM 687 C C . ILE A 1 86 ? 4.281 1.771 9.406 1 97 86 ILE A C 1
ATOM 689 O O . ILE A 1 86 ? 3.744 2.74 9.945 1 97 86 ILE A O 1
ATOM 693 N N . ALA A 1 87 ? 5.023 0.93 10.055 1 96.94 87 ALA A N 1
ATOM 694 C CA . ALA A 1 87 ? 5.227 1.077 11.492 1 96.94 87 ALA A CA 1
ATOM 695 C C . ALA A 1 87 ? 5.938 2.389 11.82 1 96.94 87 ALA A C 1
ATOM 697 O O . ALA A 1 87 ? 5.574 3.082 12.773 1 96.94 87 ALA A O 1
ATOM 698 N N . HIS A 1 88 ? 6.918 2.73 11.055 1 95 88 HIS A N 1
ATOM 699 C CA . HIS A 1 88 ? 7.621 3.994 11.242 1 95 88 HIS A CA 1
ATOM 700 C C . HIS A 1 88 ? 6.688 5.18 11.039 1 95 88 HIS A C 1
ATOM 702 O O . HIS A 1 88 ? 6.746 6.16 11.789 1 95 88 HIS A O 1
ATOM 708 N N . ILE A 1 89 ? 5.828 5.098 10.031 1 93.56 89 ILE A N 1
ATOM 709 C CA . ILE A 1 89 ? 4.852 6.148 9.773 1 93.56 89 ILE A CA 1
ATOM 710 C C . ILE A 1 89 ? 3.916 6.293 10.969 1 93.56 89 ILE A C 1
ATOM 712 O O . ILE A 1 89 ? 3.627 7.41 11.406 1 93.56 89 ILE A O 1
ATOM 716 N N . GLN A 1 90 ? 3.488 5.148 11.492 1 94.94 90 GLN A N 1
ATOM 717 C CA . GLN A 1 90 ? 2.584 5.16 12.641 1 94.94 90 GLN A CA 1
ATOM 718 C C . GLN A 1 90 ? 3.258 5.773 13.867 1 94.94 90 GLN A C 1
ATOM 720 O O . GLN A 1 90 ? 2.633 6.531 14.609 1 94.94 90 GLN A O 1
ATOM 725 N N . GLU A 1 91 ? 4.504 5.445 14.047 1 94.69 91 GLU A N 1
ATOM 726 C CA . GLU A 1 91 ? 5.254 6.027 15.156 1 94.69 91 GLU A CA 1
ATOM 727 C C . GLU A 1 91 ? 5.371 7.543 15 1 94.69 91 GLU A C 1
ATOM 729 O O . GLU A 1 91 ? 5.219 8.281 15.977 1 94.69 91 GLU A O 1
ATOM 734 N N . HIS A 1 92 ? 5.641 7.941 13.836 1 92.31 92 HIS A N 1
ATOM 735 C CA . HIS A 1 92 ? 5.73 9.375 13.57 1 92.31 92 HIS A CA 1
ATOM 736 C C . HIS A 1 92 ? 4.402 10.07 13.844 1 92.31 92 HIS A C 1
ATOM 738 O O . HIS A 1 92 ? 4.375 11.148 14.438 1 92.31 92 HIS A O 1
ATOM 744 N N . LEU A 1 93 ? 3.324 9.453 13.438 1 91.19 93 LEU A N 1
ATOM 745 C CA . LEU A 1 93 ? 1.982 9.992 13.641 1 91.19 93 LEU A CA 1
ATOM 746 C C . LEU A 1 93 ? 1.691 10.188 15.117 1 91.19 93 LEU A C 1
ATOM 748 O O . LEU A 1 93 ? 1.066 11.18 15.508 1 91.19 93 LEU A O 1
ATOM 752 N N . LYS A 1 94 ? 2.127 9.305 15.906 1 91.25 94 LYS A N 1
ATOM 753 C CA . LYS A 1 94 ? 1.901 9.391 17.344 1 91.25 94 LYS A CA 1
ATOM 754 C C . LYS A 1 94 ? 2.641 10.578 17.953 1 91.25 94 LYS A C 1
ATOM 756 O O . LYS A 1 94 ? 2.252 11.078 19.016 1 91.25 94 LYS A O 1
ATOM 761 N N . LYS A 1 95 ? 3.648 11.062 17.312 1 87.62 95 LYS A N 1
ATOM 762 C CA . LYS A 1 95 ? 4.492 12.133 17.844 1 87.62 95 LYS A CA 1
ATOM 763 C C . LYS A 1 95 ? 4.02 13.5 17.344 1 87.62 95 LYS A C 1
ATOM 765 O O . LYS A 1 95 ? 4.527 14.531 17.766 1 87.62 95 LYS A O 1
ATOM 770 N N . MET A 1 96 ? 3.135 13.523 16.469 1 81.62 96 MET A N 1
ATOM 771 C CA . MET A 1 96 ? 2.572 14.773 15.961 1 81.62 96 MET A CA 1
ATOM 772 C C . MET A 1 96 ? 1.459 15.273 16.875 1 81.62 96 MET A C 1
ATOM 774 O O . MET A 1 96 ? 1.331 16.484 17.109 1 81.62 96 MET A O 1
ATOM 778 N N . MET B 1 1 ? -65.188 15.656 -10.336 1 33.66 1 MET B N 1
ATOM 779 C CA . MET B 1 1 ? -64.438 14.414 -10.148 1 33.66 1 MET B CA 1
ATOM 780 C C . MET B 1 1 ? -62.938 14.656 -10.242 1 33.66 1 MET B C 1
ATOM 782 O O . MET B 1 1 ? -62.406 15.008 -11.305 1 33.66 1 MET B O 1
ATOM 786 N N . GLU B 1 2 ? -62.312 15.273 -9.156 1 31.11 2 GLU B N 1
ATOM 787 C CA . GLU B 1 2 ? -61.094 15.977 -8.773 1 31.11 2 GLU B CA 1
ATOM 788 C C . GLU B 1 2 ? -59.906 15.023 -8.703 1 31.11 2 GLU B C 1
ATOM 790 O O . GLU B 1 2 ? -59.969 14 -8.023 1 31.11 2 GLU B O 1
ATOM 795 N N . ASN B 1 3 ? -59.281 14.773 -9.859 1 35 3 ASN B N 1
ATOM 796 C CA . ASN B 1 3 ? -58.094 13.969 -10.148 1 35 3 ASN B CA 1
ATOM 797 C C . ASN B 1 3 ? -56.969 14.273 -9.188 1 35 3 ASN B C 1
ATOM 799 O O . ASN B 1 3 ? -56.344 15.352 -9.25 1 35 3 ASN B O 1
ATOM 803 N N . ASP B 1 4 ? -57.156 13.945 -7.879 1 32.12 4 ASP B N 1
ATOM 804 C CA . ASP B 1 4 ? -56.25 14.219 -6.777 1 32.12 4 ASP B CA 1
ATOM 805 C C . ASP B 1 4 ? -54.844 13.703 -7.086 1 32.12 4 ASP B C 1
ATOM 807 O O . ASP B 1 4 ? -54.656 12.82 -7.93 1 32.12 4 ASP B O 1
ATOM 811 N N . SER B 1 5 ? -53.812 14.359 -6.418 1 33.66 5 SER B N 1
ATOM 812 C CA . SER B 1 5 ? -52.406 14.703 -6.203 1 33.66 5 SER B CA 1
ATOM 813 C C . SER B 1 5 ? -51.625 13.5 -5.699 1 33.66 5 SER B C 1
ATOM 815 O O . SER B 1 5 ? -51.75 13.109 -4.535 1 33.66 5 SER B O 1
ATOM 817 N N . PHE B 1 6 ? -51.625 12.383 -6.434 1 38.5 6 PHE B N 1
ATOM 818 C CA . PHE B 1 6 ? -50.938 11.156 -6.004 1 38.5 6 PHE B CA 1
ATOM 819 C C . PHE B 1 6 ? -49.469 11.414 -5.754 1 38.5 6 PHE B C 1
ATOM 821 O O . PHE B 1 6 ? -48.625 11.023 -6.559 1 38.5 6 PHE B O 1
ATOM 828 N N . ASP B 1 7 ? -49.031 12.68 -5.496 1 32.16 7 ASP B N 1
ATOM 829 C CA . ASP B 1 7 ? -47.594 12.844 -5.656 1 32.16 7 ASP B CA 1
ATOM 830 C C . ASP B 1 7 ? -46.812 12.07 -4.578 1 32.16 7 ASP B C 1
ATOM 832 O O . ASP B 1 7 ? -45.75 12.492 -4.152 1 32.16 7 ASP B O 1
ATOM 836 N N . SER B 1 8 ? -47.406 11.055 -3.889 1 33.06 8 SER B N 1
ATOM 837 C CA . SER B 1 8 ? -46.656 10.664 -2.695 1 33.06 8 SER B CA 1
ATOM 838 C C . SER B 1 8 ? -45.281 10.141 -3.051 1 33.06 8 SER B C 1
ATOM 840 O O . SER B 1 8 ? -45.125 9.141 -3.75 1 33.06 8 SER B O 1
ATOM 842 N N . SER B 1 9 ? -44.312 11.109 -3.188 1 30.25 9 SER B N 1
ATOM 843 C CA . SER B 1 9 ? -42.875 10.945 -3.365 1 30.25 9 SER B CA 1
ATOM 844 C C . SER B 1 9 ? -42.312 10.008 -2.314 1 30.25 9 SER B C 1
ATOM 846 O O . SER B 1 9 ? -42.25 10.359 -1.134 1 30.25 9 SER B O 1
ATOM 848 N N . ASN B 1 10 ? -42.75 8.789 -2.26 1 31.39 10 ASN B N 1
ATOM 849 C CA . ASN B 1 10 ? -42.188 7.793 -1.363 1 31.39 10 ASN B CA 1
ATOM 850 C C . ASN B 1 10 ? -40.656 7.832 -1.386 1 31.39 10 ASN B C 1
ATOM 852 O O . ASN B 1 10 ? -40.031 7.434 -2.371 1 31.39 10 ASN B O 1
ATOM 856 N N . THR B 1 11 ? -40.094 8.938 -0.825 1 25.36 11 THR B N 1
ATOM 857 C CA . THR B 1 11 ? -38.688 9.094 -0.572 1 25.36 11 THR B CA 1
ATOM 858 C C . THR B 1 11 ? -38.125 7.859 0.134 1 25.36 11 THR B C 1
ATOM 860 O O . THR B 1 11 ? -38.531 7.535 1.249 1 25.36 11 THR B O 1
ATOM 863 N N . LYS B 1 12 ? -37.938 6.738 -0.577 1 29.77 12 LYS B N 1
ATOM 864 C CA . LYS B 1 12 ? -37.25 5.59 -0.02 1 29.77 12 LYS B CA 1
ATOM 865 C C . LYS B 1 12 ? -36.125 6.031 0.912 1 29.77 12 LYS B C 1
ATOM 867 O O . LYS B 1 12 ? -35.219 6.789 0.508 1 29.77 12 LYS B O 1
ATOM 872 N N . LYS B 1 13 ? -36.344 6.266 2.232 1 26.28 13 LYS B N 1
ATOM 873 C CA . LYS B 1 13 ? -35.406 6.562 3.318 1 26.28 13 LYS B CA 1
ATOM 874 C C . LYS B 1 13 ? -34.219 5.633 3.277 1 26.28 13 LYS B C 1
ATOM 876 O O . LYS B 1 13 ? -34.344 4.414 3.389 1 26.28 13 LYS B O 1
ATOM 881 N N . ARG B 1 14 ? -33.375 5.848 2.34 1 26.41 14 ARG B N 1
ATOM 882 C CA . ARG B 1 14 ? -32.156 5.078 2.295 1 26.41 14 ARG B CA 1
ATOM 883 C C . ARG B 1 14 ? -31.469 5.047 3.664 1 26.41 14 ARG B C 1
ATOM 885 O O . ARG B 1 14 ? -31.344 6.078 4.328 1 26.41 14 ARG B O 1
ATOM 892 N N . LYS B 1 15 ? -31.578 3.98 4.316 1 24.81 15 LYS B N 1
ATOM 893 C CA . LYS B 1 15 ? -31.016 3.652 5.629 1 24.81 15 LYS B CA 1
ATOM 894 C C . LYS B 1 15 ? -29.609 4.219 5.789 1 24.81 15 LYS B C 1
ATOM 896 O O . LYS B 1 15 ? -29 4.66 4.812 1 24.81 15 LYS B O 1
ATOM 901 N N . PHE B 1 16 ? -28.719 3.545 6.695 1 23.3 16 PHE B N 1
ATOM 902 C CA . PHE B 1 16 ? -27.688 3.875 7.668 1 23.3 16 PHE B CA 1
ATOM 903 C C . PHE B 1 16 ? -26.344 4.113 6.98 1 23.3 16 PHE B C 1
ATOM 905 O O . PHE B 1 16 ? -25.672 3.164 6.59 1 23.3 16 PHE B O 1
ATOM 912 N N . HIS B 1 17 ? -26.297 4.934 5.941 1 27.3 17 HIS B N 1
ATOM 913 C CA . HIS B 1 17 ? -24.984 5.148 5.348 1 27.3 17 HIS B CA 1
ATOM 914 C C . HIS B 1 17 ? -24.031 5.816 6.336 1 27.3 17 HIS B C 1
ATOM 916 O O . HIS B 1 17 ? -24.312 6.922 6.812 1 27.3 17 HIS B O 1
ATOM 922 N N . LEU B 1 18 ? -23.531 5.035 7.285 1 25.05 18 LEU B N 1
ATOM 923 C CA . LEU B 1 18 ? -22.562 5.652 8.195 1 25.05 18 LEU B CA 1
ATOM 924 C C . LEU B 1 18 ? -21.438 6.332 7.422 1 25.05 18 LEU B C 1
ATOM 926 O O . LEU B 1 18 ? -20.703 5.676 6.676 1 25.05 18 LEU B O 1
ATOM 930 N N . ASP B 1 19 ? -21.656 7.473 6.891 1 26.42 19 ASP B N 1
ATOM 931 C CA . ASP B 1 19 ? -20.641 8.328 6.293 1 26.42 19 ASP B CA 1
ATOM 932 C C . ASP B 1 19 ? -19.719 8.922 7.359 1 26.42 19 ASP B C 1
ATOM 934 O O . ASP B 1 19 ? -20.141 9.766 8.148 1 26.42 19 ASP B O 1
ATOM 938 N N . LEU B 1 20 ? -18.781 8.172 7.801 1 27.95 20 LEU B N 1
ATOM 939 C CA . LEU B 1 20 ? -17.797 8.586 8.797 1 27.95 20 LEU B CA 1
ATOM 940 C C . LEU B 1 20 ? -16.984 9.781 8.305 1 27.95 20 LEU B C 1
ATOM 942 O O . LEU B 1 20 ? -16.078 10.25 8.992 1 27.95 20 LEU B O 1
ATOM 946 N N . SER B 1 21 ? -17.266 10.211 7.164 1 26.42 21 SER B N 1
ATOM 947 C CA . SER B 1 21 ? -16.422 11.266 6.629 1 26.42 21 SER B CA 1
ATOM 948 C C . SER B 1 21 ? -16.797 12.625 7.215 1 26.42 21 SER B C 1
ATOM 950 O O . SER B 1 21 ? -16.375 13.664 6.703 1 26.42 21 SER B O 1
ATOM 952 N N . LYS B 1 22 ? -17.656 12.734 8.141 1 31.02 22 LYS B N 1
ATOM 953 C CA . LYS B 1 22 ? -17.938 14.109 8.555 1 31.02 22 LYS B CA 1
ATOM 954 C C . LYS B 1 22 ? -16.672 14.812 9.016 1 31.02 22 LYS B C 1
ATOM 956 O O . LYS B 1 22 ? -16.031 14.383 9.977 1 31.02 22 LYS B O 1
ATOM 961 N N . GLU B 1 23 ? -16 15.375 8.055 1 29.5 23 GLU B N 1
ATOM 962 C CA . GLU B 1 23 ? -14.883 16.297 8.156 1 29.5 23 GLU B CA 1
ATOM 963 C C . GLU B 1 23 ? -15.227 17.484 9.047 1 29.5 23 GLU B C 1
ATOM 965 O O . GLU B 1 23 ? -16.219 18.188 8.805 1 29.5 23 GLU B O 1
ATOM 970 N N . SER B 1 24 ? -15.18 17.391 10.305 1 30.06 24 SER B N 1
ATOM 971 C CA . SER B 1 24 ? -15.242 18.609 11.125 1 30.06 24 SER B CA 1
ATOM 972 C C . SER B 1 24 ? -14.273 19.656 10.617 1 30.06 24 SER B C 1
ATOM 974 O O . SER B 1 24 ? -13.164 19.344 10.188 1 30.06 24 SER B O 1
ATOM 976 N N . ASP B 1 25 ? -14.625 20.828 10.266 1 31.55 25 ASP B N 1
ATOM 977 C CA . ASP B 1 25 ? -14.031 22.109 9.891 1 31.55 25 ASP B CA 1
ATOM 978 C C . ASP B 1 25 ? -13 22.562 10.914 1 31.55 25 ASP B C 1
ATOM 980 O O . ASP B 1 25 ? -12.633 23.75 10.953 1 31.55 25 ASP B O 1
ATOM 984 N N . ALA B 1 26 ? -12.734 22.078 12.094 1 34.28 26 ALA B N 1
ATOM 985 C CA . ALA B 1 26 ? -11.812 22.766 12.992 1 34.28 26 ALA B CA 1
ATOM 986 C C . 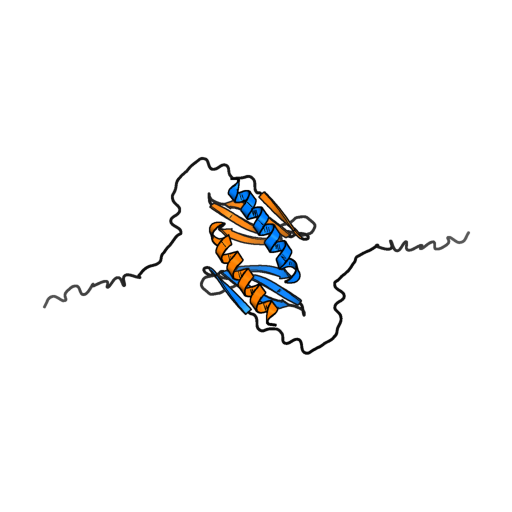ALA B 1 26 ? -10.539 23.188 12.258 1 34.28 26 ALA B C 1
ATOM 988 O O . ALA B 1 26 ? -9.867 22.344 11.648 1 34.28 26 ALA B O 1
ATOM 989 N N . ALA B 1 27 ? -10.398 24.422 11.688 1 33.41 27 ALA B N 1
ATOM 990 C CA . ALA B 1 27 ? -9.43 25.344 11.094 1 33.41 27 ALA B CA 1
ATOM 991 C C . ALA B 1 27 ? -8.133 25.359 11.898 1 33.41 27 ALA B C 1
ATOM 993 O O . ALA B 1 27 ? -7.742 26.406 12.438 1 33.41 27 ALA B O 1
ATOM 994 N N . THR B 1 28 ? -7.926 24.766 13.078 1 36.44 28 THR B N 1
ATOM 995 C CA . THR B 1 28 ? -6.629 24.969 13.711 1 36.44 28 THR B CA 1
ATOM 996 C C . THR B 1 28 ? -5.512 24.984 12.68 1 36.44 28 THR B C 1
ATOM 998 O O . THR B 1 28 ? -5.57 24.266 11.68 1 36.44 28 THR B O 1
ATOM 1001 N N . SER B 1 29 ? -4.727 26.188 12.508 1 38.81 29 SER B N 1
ATOM 1002 C CA . SER B 1 29 ? -3.525 26.438 11.719 1 38.81 29 SER B CA 1
ATOM 1003 C C . SER B 1 29 ? -2.717 25.156 11.516 1 38.81 29 SER B C 1
ATOM 1005 O O . SER B 1 29 ? -1.94 24.766 12.391 1 38.81 29 SER B O 1
ATOM 1007 N N . SER B 1 30 ? -3.131 24.109 11.367 1 43.34 30 SER B N 1
ATOM 1008 C CA . SER B 1 30 ? -2.537 22.766 11.359 1 43.34 30 SER B CA 1
ATOM 1009 C C . SER B 1 30 ? -1.354 22.703 10.398 1 43.34 30 SER B C 1
ATOM 1011 O O . SER B 1 30 ? -1.506 22.938 9.195 1 43.34 30 SER B O 1
ATOM 1013 N N . LYS B 1 31 ? -0.159 23.297 10.766 1 47.12 31 LYS B N 1
ATOM 1014 C CA . LYS B 1 31 ? 1.111 23.219 10.055 1 47.12 31 LYS B CA 1
ATOM 1015 C C . LYS B 1 31 ? 1.138 22 9.125 1 47.12 31 LYS B C 1
ATOM 1017 O O . LYS B 1 31 ? 0.795 20.891 9.539 1 47.12 31 LYS B O 1
ATOM 1022 N N . LEU B 1 32 ? 0.784 22.328 7.902 1 49.56 32 LEU B N 1
ATOM 1023 C CA . LEU B 1 32 ? 1.073 21.312 6.891 1 49.56 32 LEU B CA 1
ATOM 1024 C C . L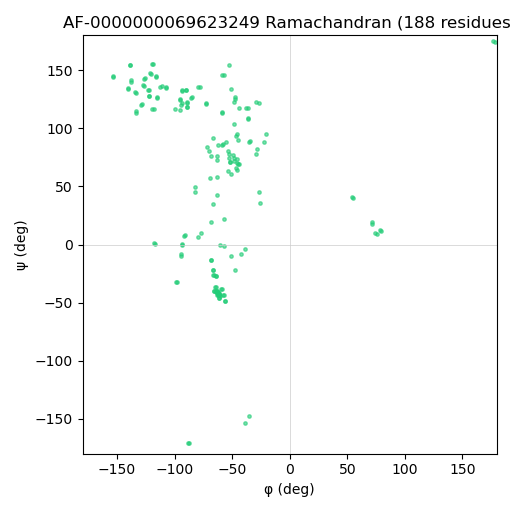EU B 1 32 ? 2.297 20.484 7.281 1 49.56 32 LEU B C 1
ATOM 1026 O O . LEU B 1 32 ? 3.383 21.031 7.48 1 49.56 32 LEU B O 1
ATOM 1030 N N . ALA B 1 33 ? 2.156 19.594 8.148 1 53.19 33 ALA B N 1
ATOM 1031 C CA . ALA B 1 33 ? 3.279 18.75 8.555 1 53.19 33 ALA B CA 1
ATOM 1032 C C . ALA B 1 33 ? 4.176 18.438 7.359 1 53.19 33 ALA B C 1
ATOM 1034 O O . ALA B 1 33 ? 3.689 18.25 6.238 1 53.19 33 ALA B O 1
ATOM 1035 N N . THR B 1 34 ? 5.402 19.062 7.367 1 65.88 34 THR B N 1
ATOM 1036 C CA . THR B 1 34 ? 6.449 18.562 6.477 1 65.88 34 THR B CA 1
ATOM 1037 C C . THR B 1 34 ? 6.246 17.078 6.168 1 65.88 34 THR B C 1
ATOM 1039 O O . THR B 1 34 ? 5.965 16.297 7.07 1 65.88 34 THR B O 1
ATOM 1042 N N . PRO B 1 35 ? 6.117 16.828 4.777 1 76.38 35 PRO B N 1
ATOM 1043 C CA . PRO B 1 35 ? 6.039 15.406 4.449 1 76.38 35 PRO B CA 1
ATOM 1044 C C . PRO B 1 35 ? 7.113 14.578 5.156 1 76.38 35 PRO B C 1
ATOM 1046 O O . PRO B 1 35 ? 8.242 15.047 5.324 1 76.38 35 PRO B O 1
ATOM 1049 N N . TYR B 1 36 ? 6.746 13.641 5.812 1 89.25 36 TYR B N 1
ATOM 1050 C CA . TYR B 1 36 ? 7.605 12.617 6.391 1 89.25 36 TYR B CA 1
ATOM 1051 C C . TYR B 1 36 ? 7.699 11.398 5.477 1 89.25 36 TYR B C 1
ATOM 1053 O O . TYR B 1 36 ? 6.68 10.797 5.137 1 89.25 36 TYR B O 1
ATOM 1061 N N . SER B 1 37 ? 8.898 11.109 4.965 1 91.69 37 SER B N 1
ATOM 1062 C CA . SER B 1 37 ? 9.094 10.031 3.998 1 91.69 37 SER B C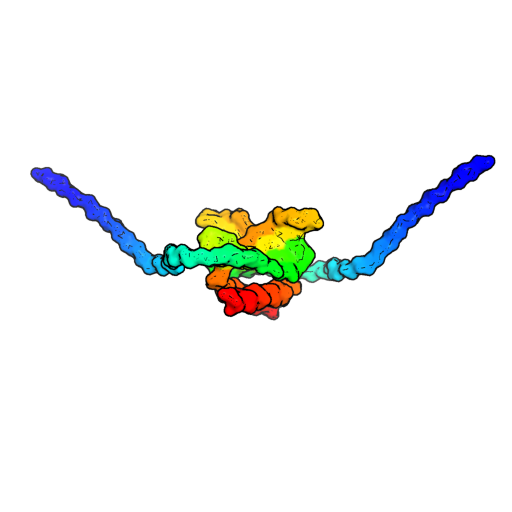A 1
ATOM 1063 C C . SER B 1 37 ? 9.891 8.883 4.602 1 91.69 37 SER B C 1
ATOM 1065 O O . SER B 1 37 ? 10.836 9.109 5.359 1 91.69 37 SER B O 1
ATOM 1067 N N . VAL B 1 38 ? 9.43 7.707 4.316 1 94.19 38 VAL B N 1
ATOM 1068 C CA . VAL B 1 38 ? 10.141 6.477 4.645 1 94.19 38 VAL B CA 1
ATOM 1069 C C . VAL B 1 38 ? 10.445 5.703 3.363 1 94.19 38 VAL B C 1
ATOM 1071 O O . VAL B 1 38 ? 9.531 5.258 2.666 1 94.19 38 VAL B O 1
ATOM 1074 N N . TYR B 1 39 ? 11.75 5.535 3.049 1 92.5 39 TYR B N 1
ATOM 1075 C CA . TYR B 1 39 ? 12.133 4.789 1.855 1 92.5 39 TYR B CA 1
ATOM 1076 C C . TYR B 1 39 ? 12.188 3.293 2.141 1 92.5 39 TYR B C 1
ATOM 1078 O O . TYR B 1 39 ? 12.859 2.855 3.076 1 92.5 39 TYR B O 1
ATOM 1086 N N . ILE B 1 40 ? 11.414 2.518 1.233 1 91.88 40 ILE B N 1
ATOM 1087 C CA . ILE B 1 40 ? 11.312 1.094 1.54 1 91.88 40 ILE B CA 1
ATOM 1088 C C . ILE B 1 40 ? 11.93 0.277 0.404 1 91.88 40 ILE B C 1
ATOM 1090 O O . ILE B 1 40 ? 11.797 -0.948 0.369 1 91.88 40 ILE B O 1
ATOM 1094 N N . GLY B 1 41 ? 12.453 0.842 -0.602 1 88.81 41 GLY B N 1
ATOM 1095 C CA . GLY B 1 41 ? 13.102 0.197 -1.729 1 88.81 41 GLY B CA 1
ATOM 1096 C C . GLY B 1 41 ? 13.539 1.174 -2.803 1 88.81 41 GLY B C 1
ATOM 1097 O O . GLY B 1 41 ? 13.289 2.377 -2.697 1 88.81 41 GLY B O 1
ATOM 1098 N N . LYS B 1 42 ? 14.195 0.625 -3.732 1 88.62 42 LYS B N 1
ATOM 1099 C CA . LYS B 1 42 ? 14.648 1.464 -4.836 1 88.62 42 LYS B CA 1
ATOM 1100 C C . LYS B 1 42 ? 13.469 2.133 -5.539 1 88.62 42 LYS B C 1
ATOM 1102 O O . LYS B 1 42 ? 12.633 1.455 -6.141 1 88.62 42 LYS B O 1
ATOM 1107 N N . GLY B 1 43 ? 13.43 3.424 -5.414 1 90.69 43 GLY B N 1
ATOM 1108 C CA . GLY B 1 43 ? 12.398 4.211 -6.078 1 90.69 43 GLY B CA 1
ATOM 1109 C C . GLY B 1 43 ? 11.039 4.09 -5.414 1 90.69 43 GLY B C 1
ATOM 1110 O O . GLY B 1 43 ? 10.016 4.449 -6.012 1 90.69 43 GLY B O 1
ATOM 1111 N N . VAL B 1 44 ? 11.008 3.459 -4.188 1 93.38 44 VAL B N 1
ATOM 1112 C CA . VAL B 1 44 ? 9.727 3.305 -3.508 1 93.38 44 VAL B CA 1
ATOM 1113 C C . VAL B 1 44 ? 9.789 3.953 -2.127 1 93.38 44 VAL B C 1
ATOM 1115 O O . VAL B 1 44 ? 10.688 3.652 -1.335 1 93.38 44 VAL B O 1
ATOM 1118 N N . CYS B 1 45 ? 8.805 4.809 -1.903 1 94.5 45 CYS B N 1
ATOM 1119 C CA . CYS B 1 45 ? 8.766 5.547 -0.644 1 94.5 45 CYS B CA 1
ATOM 1120 C C . CYS B 1 45 ? 7.344 5.602 -0.094 1 94.5 45 CYS B C 1
ATOM 1122 O O . CYS B 1 45 ? 6.379 5.648 -0.859 1 94.5 45 CYS B O 1
ATOM 1124 N N . LEU B 1 46 ? 7.246 5.453 1.222 1 95.5 46 LEU B N 1
ATOM 1125 C CA . LEU B 1 46 ? 6.039 5.828 1.95 1 95.5 46 LEU B CA 1
ATOM 1126 C C . LEU B 1 46 ? 6.109 7.277 2.412 1 95.5 46 LEU B C 1
ATOM 1128 O O . LEU B 1 46 ? 7.145 7.727 2.906 1 95.5 46 LEU B O 1
ATOM 1132 N N . GLU B 1 47 ? 5.09 7.98 2.189 1 93.81 47 GLU B N 1
ATOM 1133 C CA . GLU B 1 47 ? 5.109 9.398 2.537 1 93.81 47 GLU B CA 1
ATOM 1134 C C . GLU B 1 47 ? 3.838 9.805 3.275 1 93.81 47 GLU B C 1
ATOM 1136 O O . GLU B 1 47 ? 2.732 9.445 2.865 1 93.81 47 GLU B O 1
ATOM 1141 N N . LEU B 1 48 ? 4.051 10.461 4.359 1 93.31 48 LEU B N 1
ATOM 1142 C CA . LEU B 1 48 ? 2.951 11.148 5.027 1 93.31 48 LEU B CA 1
ATOM 1143 C C . LEU B 1 48 ? 2.805 12.57 4.504 1 93.31 48 LEU B C 1
ATOM 1145 O O . LEU B 1 48 ? 3.762 13.352 4.531 1 93.31 48 LEU B O 1
ATOM 1149 N N . LYS B 1 49 ? 1.642 12.836 4.004 1 88.12 49 LYS B N 1
ATOM 1150 C CA . LYS B 1 49 ? 1.462 14.172 3.441 1 88.12 49 LYS B CA 1
ATOM 1151 C C . LYS B 1 49 ? 0.097 14.75 3.811 1 88.12 49 LYS B C 1
ATOM 1153 O O . LYS B 1 49 ? -0.862 14 4.012 1 88.12 49 LYS B O 1
ATOM 1158 N N . ASP B 1 50 ? 0.118 15.977 3.801 1 86.56 50 ASP B N 1
ATOM 1159 C CA . ASP B 1 50 ? -1.131 16.703 3.998 1 86.56 50 ASP B CA 1
ATOM 1160 C C . ASP B 1 50 ? -1.762 17.094 2.66 1 86.56 50 ASP B C 1
ATOM 1162 O O . ASP B 1 50 ? -1.075 17.578 1.761 1 86.56 50 ASP B O 1
ATOM 1166 N N . PHE B 1 51 ? -2.959 16.672 2.559 1 78.88 51 PHE B N 1
ATOM 1167 C CA . PHE B 1 51 ? -3.717 17.047 1.374 1 78.88 51 PHE B CA 1
ATOM 1168 C C . PHE B 1 51 ? -5.109 17.531 1.757 1 78.88 51 PHE B C 1
ATOM 1170 O O . PHE B 1 51 ? -5.93 16.75 2.246 1 78.88 51 PHE B O 1
ATOM 1177 N N . ARG B 1 52 ? -5.371 18.875 1.52 1 78.19 52 ARG B N 1
ATOM 1178 C CA . ARG B 1 52 ? -6.66 19.5 1.804 1 78.19 52 ARG B CA 1
ATOM 1179 C C . ARG B 1 52 ? -7.066 19.281 3.258 1 78.19 52 ARG B C 1
ATOM 1181 O O . ARG B 1 52 ? -8.188 18.844 3.535 1 78.19 52 ARG B O 1
ATOM 1188 N N . LYS B 1 53 ? -6.137 19.375 4.152 1 81.69 53 LYS B N 1
ATOM 1189 C CA . LYS B 1 53 ? -6.348 19.359 5.598 1 81.69 53 LYS B CA 1
ATOM 1190 C C . LYS B 1 53 ? -6.551 17.938 6.105 1 81.69 53 LYS B C 1
ATOM 1192 O O . LYS B 1 53 ? -7.16 17.719 7.156 1 81.69 53 LYS B O 1
ATOM 1197 N N . SER B 1 54 ? -6.297 17.062 5.305 1 86.75 54 SER B N 1
ATOM 1198 C CA . SER B 1 54 ? -6.328 15.656 5.727 1 86.75 54 SER B CA 1
ATOM 1199 C C . SER B 1 54 ? -4.973 14.984 5.516 1 86.75 54 SER B C 1
ATOM 1201 O O . SER B 1 54 ? -4.227 15.359 4.609 1 86.75 54 SER B O 1
ATOM 1203 N N . LEU B 1 55 ? -4.738 14.102 6.418 1 91.19 55 LEU B N 1
ATOM 1204 C CA . LEU B 1 55 ? -3.461 13.391 6.359 1 91.19 55 LEU B CA 1
ATOM 1205 C C . LEU B 1 55 ? -3.596 12.086 5.582 1 91.19 55 LEU B C 1
ATOM 1207 O O . LEU B 1 55 ? -4.562 11.344 5.766 1 91.19 55 LEU B O 1
ATOM 1211 N N . TYR B 1 56 ? -2.633 11.914 4.691 1 93.44 56 TYR B N 1
ATOM 1212 C CA . TYR B 1 56 ? -2.648 10.719 3.852 1 93.44 56 TYR B CA 1
ATOM 1213 C C . TYR B 1 56 ? -1.323 9.969 3.943 1 93.44 56 TYR B C 1
ATOM 1215 O O . TYR B 1 56 ? -0.266 10.586 4.098 1 93.44 56 TYR B O 1
ATOM 1223 N N . LEU B 1 57 ? -1.453 8.719 3.926 1 94.94 57 LEU B N 1
ATOM 1224 C CA . LEU B 1 57 ? -0.32 7.848 3.625 1 94.94 57 LEU B CA 1
ATOM 1225 C C . LEU B 1 57 ? -0.213 7.594 2.125 1 94.94 57 LEU B C 1
ATOM 1227 O O . LEU B 1 57 ? -1.141 7.055 1.515 1 94.94 57 LEU B O 1
ATOM 1231 N N . GLY B 1 58 ? 0.908 8.016 1.547 1 95.75 58 GLY B N 1
ATOM 1232 C CA . GLY B 1 58 ? 1.163 7.797 0.131 1 95.75 58 GLY B CA 1
ATOM 1233 C C . GLY B 1 58 ? 2.221 6.742 -0.13 1 95.75 58 GLY B C 1
ATOM 1234 O O . GLY B 1 58 ? 3.219 6.664 0.589 1 95.75 58 GLY B O 1
ATOM 1235 N N . PHE B 1 59 ? 1.905 5.863 -1.101 1 96.12 59 PHE B N 1
ATOM 1236 C CA . PHE B 1 59 ? 2.9 5.016 -1.743 1 96.12 59 PHE B CA 1
ATOM 1237 C C . PHE B 1 59 ? 3.414 5.656 -3.027 1 96.12 59 PHE B C 1
ATOM 1239 O O . PHE B 1 59 ? 2.637 5.926 -3.945 1 96.12 59 PHE B O 1
ATOM 1246 N N . ILE B 1 60 ? 4.723 5.895 -3.066 1 95.31 60 ILE B N 1
ATOM 1247 C CA . ILE B 1 60 ? 5.27 6.621 -4.207 1 95.31 60 ILE B CA 1
ATOM 1248 C C . ILE B 1 60 ? 6.332 5.77 -4.895 1 95.31 60 ILE B C 1
ATOM 1250 O O . ILE B 1 60 ? 7.188 5.18 -4.234 1 95.31 60 ILE B O 1
ATOM 1254 N N . LYS B 1 61 ? 6.211 5.711 -6.164 1 95.88 61 LYS B N 1
ATOM 1255 C CA . LYS B 1 61 ? 7.23 5.086 -7 1 95.88 61 LYS B CA 1
ATOM 1256 C C . LYS B 1 61 ? 7.891 6.109 -7.918 1 95.88 61 LYS B C 1
ATOM 1258 O O . LYS B 1 61 ? 7.203 6.852 -8.625 1 95.88 61 LYS B O 1
ATOM 1263 N N . THR B 1 62 ? 9.141 6.109 -7.805 1 94.19 62 THR B N 1
ATOM 1264 C CA . THR B 1 62 ? 9.898 7.031 -8.648 1 94.19 62 THR B CA 1
ATOM 1265 C C . THR B 1 62 ? 10.852 6.266 -9.562 1 94.19 62 THR B C 1
ATOM 1267 O O . THR B 1 62 ? 11.133 5.09 -9.328 1 94.19 62 THR B O 1
ATOM 1270 N N . ASN B 1 63 ? 11.172 6.93 -10.648 1 92.19 63 ASN B N 1
ATOM 1271 C CA . ASN B 1 63 ? 12.203 6.355 -11.508 1 92.19 63 ASN B CA 1
ATOM 1272 C C . ASN B 1 63 ? 13.594 6.809 -11.086 1 92.19 63 ASN B C 1
ATOM 1274 O O . ASN B 1 63 ? 13.758 7.434 -10.039 1 92.19 63 ASN B O 1
ATOM 1278 N N . GLU B 1 64 ? 14.555 6.504 -11.883 1 91.81 64 GLU B N 1
ATOM 1279 C CA . GLU B 1 64 ? 15.953 6.785 -11.57 1 91.81 64 GLU B CA 1
ATOM 1280 C C . GLU B 1 64 ? 16.219 8.289 -11.523 1 91.81 64 GLU B C 1
ATOM 1282 O O . GLU B 1 64 ? 17.125 8.742 -10.82 1 91.81 64 GLU B O 1
ATOM 1287 N N . LYS B 1 65 ? 15.461 9.062 -12.219 1 93.12 65 LYS B N 1
ATOM 1288 C CA . LYS B 1 65 ? 15.602 10.516 -12.242 1 93.12 65 LYS B CA 1
ATOM 1289 C C . LYS B 1 65 ? 14.727 11.164 -11.172 1 93.12 65 LYS B C 1
ATOM 1291 O O . LYS B 1 65 ? 14.461 12.367 -11.227 1 93.12 65 LYS B O 1
ATOM 1296 N N . SER B 1 66 ? 14.102 10.289 -10.273 1 88.19 66 SER B N 1
ATOM 1297 C CA . SER B 1 66 ? 13.289 10.727 -9.141 1 88.19 66 SER B CA 1
ATOM 1298 C C . SER B 1 66 ? 11.961 11.312 -9.609 1 88.19 66 SER B C 1
ATOM 1300 O O . SER B 1 66 ? 11.336 12.086 -8.883 1 88.19 66 SER B O 1
ATOM 1302 N N . GLU B 1 67 ? 11.656 10.984 -10.812 1 95.12 67 GLU B N 1
ATOM 1303 C CA . GLU B 1 67 ? 10.32 11.359 -11.266 1 95.12 67 GLU B CA 1
ATOM 1304 C C . GLU B 1 67 ? 9.266 10.406 -10.711 1 95.12 67 GLU B C 1
ATOM 1306 O O . GLU B 1 67 ? 9.453 9.188 -10.742 1 95.12 67 GLU B O 1
ATOM 1311 N N . ILE B 1 68 ? 8.242 11.023 -10.273 1 94 68 ILE B N 1
ATOM 1312 C CA . ILE B 1 68 ? 7.184 10.188 -9.719 1 94 68 ILE B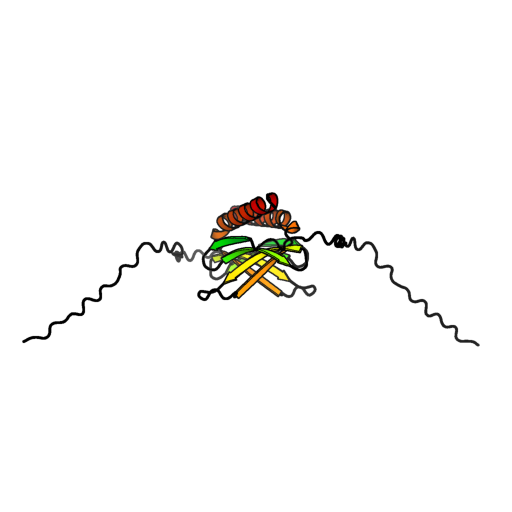 CA 1
ATOM 1313 C C . ILE B 1 68 ? 6.465 9.453 -10.852 1 94 68 ILE B C 1
ATOM 1315 O O . ILE B 1 68 ? 5.922 10.078 -11.758 1 94 68 ILE B O 1
ATOM 1319 N N . LYS B 1 69 ? 6.438 8.141 -10.836 1 94.88 69 LYS B N 1
ATOM 1320 C CA . LYS B 1 69 ? 5.789 7.305 -11.836 1 94.88 69 LYS B CA 1
ATOM 1321 C C . LYS B 1 69 ? 4.41 6.848 -11.367 1 94.88 69 LYS B C 1
ATOM 1323 O O . LYS B 1 69 ? 3.523 6.594 -12.18 1 94.88 69 LYS B O 1
ATOM 1328 N N . ASN B 1 70 ? 4.336 6.691 -10.109 1 95.12 70 ASN B N 1
ATOM 1329 C CA . ASN B 1 70 ? 3.086 6.207 -9.523 1 95.12 70 ASN B CA 1
ATOM 1330 C C . ASN B 1 70 ? 2.922 6.676 -8.078 1 95.12 70 ASN B C 1
ATOM 1332 O O . ASN B 1 70 ? 3.91 6.84 -7.363 1 95.12 70 ASN B O 1
ATOM 1336 N N . ARG B 1 71 ? 1.689 6.934 -7.801 1 94.31 71 ARG B N 1
ATOM 1337 C CA . ARG B 1 71 ? 1.327 7.289 -6.434 1 94.31 71 ARG B CA 1
ATOM 1338 C C . ARG B 1 71 ? 0.002 6.648 -6.035 1 94.31 71 ARG B C 1
ATOM 1340 O O . ARG B 1 71 ? -0.949 6.637 -6.816 1 94.31 71 ARG B O 1
ATOM 1347 N N . PHE B 1 72 ? -0.039 6.086 -4.898 1 95.5 72 PHE B N 1
ATOM 1348 C CA . PHE B 1 72 ? -1.242 5.508 -4.312 1 95.5 72 PHE B CA 1
ATOM 1349 C C . PHE B 1 72 ? -1.461 6.035 -2.898 1 95.5 72 PHE B C 1
ATOM 1351 O O . PHE B 1 72 ? -0.608 5.859 -2.025 1 95.5 72 PHE B O 1
ATOM 1358 N N . ASN B 1 73 ? -2.564 6.645 -2.693 1 92.31 73 ASN B N 1
ATOM 1359 C CA . ASN B 1 73 ? -2.793 7.309 -1.415 1 92.31 73 ASN B CA 1
ATOM 1360 C C . ASN B 1 73 ? -3.961 6.68 -0.659 1 92.31 73 ASN B C 1
ATOM 1362 O O . ASN B 1 73 ? -4.969 6.309 -1.263 1 92.31 73 ASN B O 1
ATOM 1366 N N . PHE B 1 74 ? -3.764 6.668 0.702 1 91.25 74 PHE B N 1
ATOM 1367 C CA . PHE B 1 74 ? -4.77 6.293 1.688 1 91.25 74 PHE B CA 1
ATOM 1368 C C . PHE B 1 74 ? -4.914 7.375 2.754 1 91.25 74 PHE B C 1
ATOM 1370 O O . PHE B 1 74 ? -3.924 7.988 3.162 1 91.25 74 PHE B O 1
ATOM 1377 N N . HIS B 1 75 ? -6.203 7.594 3.041 1 92.06 75 HIS B N 1
ATOM 1378 C CA . HIS B 1 75 ? -6.336 8.383 4.262 1 92.06 75 HIS B CA 1
ATOM 1379 C C . HIS B 1 75 ? -5.672 7.68 5.441 1 92.06 75 HIS B C 1
ATOM 1381 O O . HIS B 1 75 ? -5.742 6.457 5.566 1 92.06 75 HIS B O 1
ATOM 1387 N N . VAL B 1 76 ? -5.102 8.383 6.355 1 93.88 76 VAL B N 1
ATOM 1388 C CA . VAL B 1 76 ? -4.344 7.801 7.457 1 93.88 76 VAL B CA 1
ATOM 1389 C C . VAL B 1 76 ? -5.27 6.965 8.336 1 93.88 76 VAL B C 1
ATOM 1391 O O . VAL B 1 76 ? -4.84 5.98 8.938 1 93.88 76 VAL B O 1
ATOM 1394 N N . ASP B 1 77 ? -6.504 7.312 8.336 1 92 77 ASP B N 1
ATOM 1395 C CA . ASP B 1 77 ? -7.48 6.594 9.156 1 92 77 ASP B CA 1
ATOM 1396 C C . ASP B 1 77 ? -7.691 5.176 8.633 1 92 77 ASP B C 1
ATOM 1398 O O . ASP B 1 77 ? -8.25 4.328 9.336 1 92 77 ASP B O 1
ATOM 1402 N N . GLN B 1 78 ? -7.234 4.934 7.477 1 93.88 78 GLN B N 1
ATOM 1403 C CA . GLN B 1 78 ? -7.445 3.627 6.859 1 93.88 78 GLN B CA 1
ATOM 1404 C C . GLN B 1 78 ? -6.27 2.693 7.141 1 93.88 78 GLN B C 1
ATOM 1406 O O . GLN B 1 78 ? -6.305 1.518 6.77 1 93.88 78 GLN B O 1
ATOM 1411 N N . ILE B 1 79 ? -5.289 3.111 7.828 1 96.06 79 ILE B N 1
ATOM 1412 C CA . ILE B 1 79 ? -4.074 2.334 8.039 1 96.06 79 ILE B CA 1
ATOM 1413 C C . ILE B 1 79 ? -4.41 1.055 8.805 1 96.06 79 ILE B C 1
ATOM 1415 O O . ILE B 1 79 ? -3.961 -0.033 8.438 1 96.06 79 ILE B O 1
ATOM 1419 N N . PRO B 1 80 ? -5.258 1.101 9.82 1 96.06 80 PRO B N 1
ATOM 1420 C CA . PRO B 1 80 ? -5.582 -0.151 10.508 1 96.06 80 PRO B CA 1
ATOM 1421 C C . PRO B 1 80 ? -6.238 -1.178 9.586 1 96.06 80 PRO B C 1
ATOM 1423 O O . PRO B 1 80 ? -5.914 -2.365 9.648 1 96.06 80 PRO B O 1
ATOM 1426 N N . VAL B 1 81 ? -7.156 -0.747 8.766 1 96.19 81 VAL B N 1
ATOM 1427 C CA . VAL B 1 81 ? -7.828 -1.652 7.84 1 96.19 81 VAL B CA 1
ATOM 1428 C C . VAL B 1 81 ? -6.832 -2.18 6.812 1 96.19 81 VAL B C 1
ATOM 1430 O O . VAL B 1 81 ? -6.883 -3.352 6.43 1 96.19 81 VAL B O 1
ATOM 1433 N N . LEU B 1 82 ? -5.961 -1.335 6.355 1 96.75 82 LEU B N 1
ATOM 1434 C CA . LEU B 1 82 ? -4.883 -1.735 5.453 1 96.75 82 LEU B CA 1
ATOM 1435 C C . LEU B 1 82 ? -4.047 -2.852 6.07 1 96.75 82 LEU B C 1
ATOM 1437 O O . LEU B 1 82 ? -3.793 -3.871 5.426 1 96.75 82 LEU B O 1
ATOM 1441 N N . LEU B 1 83 ? -3.643 -2.686 7.281 1 97.88 83 LEU B N 1
ATOM 1442 C CA . LEU B 1 83 ? -2.814 -3.666 7.973 1 97.88 83 LEU B CA 1
ATOM 1443 C C . LEU B 1 83 ? -3.559 -4.988 8.133 1 97.88 83 LEU B C 1
ATOM 1445 O O . LEU B 1 83 ? -2.971 -6.059 7.977 1 97.88 83 LEU B O 1
ATOM 1449 N N . GLU B 1 84 ? -4.805 -4.879 8.43 1 96.62 84 GLU B N 1
ATOM 1450 C CA . GLU B 1 84 ? -5.621 -6.086 8.516 1 96.62 84 GLU B CA 1
ATOM 1451 C C . GLU B 1 84 ? -5.672 -6.809 7.168 1 96.62 84 GLU B C 1
ATOM 1453 O O . GLU B 1 84 ? -5.535 -8.031 7.113 1 96.62 84 GLU B O 1
ATOM 1458 N N . GLY B 1 85 ? -5.891 -6.047 6.117 1 96.19 85 GLY B N 1
ATOM 1459 C CA . GLY B 1 85 ? -5.887 -6.633 4.785 1 96.19 85 GLY B CA 1
ATOM 1460 C C . GLY B 1 85 ? -4.586 -7.336 4.449 1 96.19 85 GLY B C 1
ATOM 1461 O O . GLY B 1 85 ? -4.594 -8.445 3.906 1 96.19 85 GLY B O 1
ATOM 1462 N N . ILE B 1 86 ? -3.473 -6.699 4.789 1 96.94 86 ILE B N 1
ATOM 1463 C CA . ILE B 1 86 ? -2.164 -7.285 4.523 1 96.94 86 ILE B CA 1
ATOM 1464 C C . ILE B 1 86 ? -2 -8.57 5.328 1 96.94 86 ILE B C 1
ATOM 1466 O O . ILE B 1 86 ? -1.454 -9.562 4.828 1 96.94 86 ILE B O 1
ATOM 1470 N N . ALA B 1 87 ? -2.52 -8.578 6.512 1 96.94 87 ALA B N 1
ATOM 1471 C CA . ALA B 1 87 ? -2.457 -9.781 7.34 1 96.94 87 ALA B CA 1
ATOM 1472 C C . ALA B 1 87 ? -3.209 -10.938 6.684 1 96.94 87 ALA B C 1
ATOM 1474 O O . ALA B 1 87 ? -2.732 -12.078 6.684 1 96.94 87 ALA B O 1
ATOM 1475 N N . HIS B 1 88 ? -4.34 -10.68 6.148 1 94.94 88 HIS B N 1
ATOM 1476 C CA . HIS B 1 88 ? -5.105 -11.703 5.445 1 94.94 88 HIS B CA 1
ATOM 1477 C C . HIS B 1 88 ? -4.344 -12.234 4.234 1 94.94 88 HIS B C 1
ATOM 1479 O O . HIS B 1 88 ? -4.348 -13.438 3.971 1 94.94 88 HIS B O 1
ATOM 1485 N N . ILE B 1 89 ? -3.707 -11.328 3.508 1 93.5 89 ILE B N 1
ATOM 1486 C CA . ILE B 1 89 ? -2.9 -11.719 2.357 1 93.5 89 ILE B CA 1
ATOM 1487 C C . ILE B 1 89 ? -1.769 -12.641 2.809 1 93.5 89 ILE B C 1
ATOM 1489 O O . ILE B 1 89 ? -1.509 -13.672 2.18 1 93.5 89 ILE B O 1
ATOM 1493 N N . GLN B 1 90 ? -1.133 -12.266 3.912 1 95 90 GLN B N 1
ATOM 1494 C CA . GLN B 1 90 ? -0.029 -13.062 4.438 1 95 90 GLN B CA 1
ATOM 1495 C C . GLN B 1 90 ? -0.505 -14.453 4.867 1 95 90 GLN B C 1
ATOM 1497 O O . GLN B 1 90 ? 0.177 -15.453 4.625 1 95 90 GLN B O 1
ATOM 1502 N N . GLU B 1 91 ? -1.655 -14.508 5.48 1 94.75 91 GLU B N 1
ATOM 1503 C CA . GLU B 1 91 ? -2.225 -15.789 5.875 1 94.75 91 GLU B CA 1
ATOM 1504 C C . GLU B 1 91 ? -2.51 -16.672 4.656 1 94.75 91 GLU B C 1
ATOM 1506 O O . GLU B 1 91 ? -2.242 -17.875 4.676 1 94.75 91 GLU B O 1
ATOM 1511 N N . HIS B 1 92 ? -3.037 -16.062 3.682 1 92.06 92 HIS B N 1
ATOM 1512 C CA . HIS B 1 92 ? -3.311 -16.781 2.445 1 92.06 92 HIS B CA 1
ATOM 1513 C C . HIS B 1 92 ? -2.025 -17.328 1.826 1 92.06 92 HIS B C 1
ATOM 1515 O O . HIS B 1 92 ? -1.984 -18.469 1.372 1 92.06 92 HIS B O 1
ATOM 1521 N N . LEU B 1 93 ? -0.995 -16.516 1.821 1 91.25 93 LEU B N 1
ATOM 1522 C CA . LEU B 1 93 ? 0.302 -16.891 1.271 1 91.25 93 LEU B CA 1
ATOM 1523 C C . LEU B 1 93 ? 0.856 -18.109 1.986 1 91.25 93 LEU B C 1
ATOM 1525 O O . LEU B 1 93 ? 1.452 -18.984 1.354 1 91.25 93 LEU B O 1
ATOM 1529 N N . LYS B 1 94 ? 0.67 -18.188 3.23 1 91.31 94 LYS B N 1
ATOM 1530 C CA . LYS B 1 94 ? 1.166 -19.297 4.023 1 91.31 94 LYS B CA 1
ATOM 1531 C C . LYS B 1 94 ? 0.454 -20.594 3.646 1 91.31 94 LYS B C 1
ATOM 1533 O O . LYS B 1 94 ? 0.994 -21.688 3.844 1 91.31 94 LYS B O 1
ATOM 1538 N N . LYS B 1 95 ? -0.709 -20.531 3.07 1 87.5 95 LYS B N 1
ATOM 1539 C CA . LYS B 1 95 ? -1.527 -21.688 2.752 1 87.5 95 LYS B CA 1
ATOM 1540 C C . LYS B 1 95 ? -1.3 -22.156 1.313 1 87.5 95 LYS B C 1
ATOM 1542 O O . LYS B 1 95 ? -1.808 -23.188 0.899 1 87.5 95 LYS B O 1
ATOM 1547 N N . MET B 1 96 ? -0.627 -21.391 0.572 1 82.12 96 MET B N 1
ATOM 1548 C CA . MET B 1 96 ? -0.299 -21.766 -0.8 1 82.12 96 MET B CA 1
ATOM 1549 C C . MET B 1 96 ? 0.907 -22.703 -0.835 1 82.12 96 MET B C 1
ATOM 1551 O O . MET B 1 96 ? 0.946 -23.641 -1.628 1 82.12 96 MET B O 1
#

Nearest PDB structures (foldseek):
  4bhm-assembly1_D  TM=8.085E-01  e=3.491E-03  Pyricularia oryzae
  4bhm-assembly1_F  TM=8.040E-01  e=1.865E-02  Pyricularia oryzae
  4fmb-assembly2_C  TM=3.690E-01  e=8.596E-01  Shigella flexneri
  4fmb-assembly1_A  TM=3.689E-01  e=1.564E+00  Shigella flexneri
  4it3-assembly1_A  TM=3.045E-01  e=3.021E+00  Saccharomyces cerevisiae

Foldseek 3Di:
DDPDDPVVPPPVPPDDPPPVVPPDPPPPVPPQPDKDWDDDDDQWIWIWGDDPNFTKTKIFGADPVRHTPDIDIDGPVCVVVVVVVVVVVVVVVVVD/DDPDDPVPPPPVPPDDPVPVPPPDPPPPVPPQPDWDWDDDDDQWIWIWGDDPNFIKTKIFGADPVRHTPDIDIDGPVCVVVVVVVVVVVVVVVVVD

Solvent-accessible surface area (backbone atoms only — not comparable to full-atom values): 12047 Å² total; per-residue (Å²): 138,81,86,78,80,78,74,76,75,75,69,75,75,72,70,86,70,81,65,80,67,71,70,72,75,83,72,64,86,66,69,69,57,72,68,47,74,40,78,64,49,93,43,29,33,40,31,38,36,66,54,95,90,35,55,28,40,31,44,36,32,33,47,95,84,67,44,77,75,43,75,49,75,36,54,52,87,45,48,66,47,49,52,50,45,51,48,52,52,52,54,52,58,74,72,107,139,81,86,75,83,76,65,81,72,76,69,78,77,73,73,87,72,81,68,81,68,75,72,76,75,84,72,67,87,65,69,68,57,72,68,48,74,40,78,64,50,92,41,29,32,39,31,38,36,62,56,95,92,34,56,27,40,30,43,36,30,32,46,96,86,67,44,78,76,43,76,48,76,39,56,52,87,45,48,66,49,49,52,51,42,50,49,53,53,52,55,52,58,75,72,107

Secondary structure (DSSP, 8-state):
-------------------TT--------------EEEEEETTEEEEEEEETTEEEEEEEEE-TT--EEEEEEEEGGGHHHHHHHHHHHHHHHHH-/-------------------TT--------------EEEEEETTEEEEEEEETTEEEEEEEEE-TT--EEEEEEEEGGGHHHHHHHHHHHHHHHHH-

Radius of gyration: 25.36 Å; Cα contacts (8 Å, |Δi|>4): 223; chains: 2; bounding box: 120×53×57 Å

Sequence (192 aa):
MENDSFDSSNTKKRKFHLDLSKESDAATSSKLATPYSVYIGKGVCLELKDFRKSLYLGFIKTNEKSEIKNRFNFHVDQIPVLLEGIAHIQEHLKKMMENDSFDSSNTKKRKFHLDLSKESDAATSSKLATPYSVYIGKGVCLELKDFRKSLYLGFIKTNEKSEIKNRFNFHVDQIPVLLEGIAHIQEHLKKM